Protein AF-A0A3A4V6J6-F1 (afdb_monomer_lite)

Foldseek 3Di:
DDDPPVVVVVVVVVVVVVVVVVVVVVVVVVVVVVVVVVVVVVVPVVPPVVVPVPPVVVVVPVVPPVVPVVPPPVVPPPPPDPDDDDDDDDDYDYDYDYDYDDYDYDYYDDDDDDDDDDDDDDDPVVVVVVVVVVVVVVVVVVVVVVVVVVVVVVVVVVVVVVVVVVVVVVVVVVVVVVVVVVVVVVVVVVVVVVVVVVVVVVVVVVVVVVVVVVVVVVVVVVVVVVVVVVVVVVVVVVVVVVVVVVVVVVVVVVVVVVVVVVVVVVVVVVVVVVVVVVVVVVVVVVVVVVVVVVVVVVVVVVD

pLDDT: mean 76.25, std 21.99, range [8.71, 98.38]

Secondary structure (DSSP, 8-state):
----SHHHHHHHHHHHHHHHHHHHHHHHHHHHHHHHHHHHHHHHHTTTHHHHHHHHHHHHHHHHHHHHHTTTTGGGGGGS-S-S--------------------------------------TTHHHHHHHHHHHHHHHHHHHHHHHHHHHHHHHHHHHHHHHHHHHHHHHHHHHHHHHHHHHHHHHHHHHHHHHHHHHHHHHHHHHHHHHHHHHHHHHHHHHHHHHHHHHHHHHHHHHHHHHHHHHHHHHHHHHHHHHHHHHHHHHHHHHHHHHHHHHHHHHHHHHHHHHHHHHHHHHHHH-

Radius of gyration: 85.51 Å; chains: 1; bounding box: 154×45×264 Å

Structure (mmCIF, N/CA/C/O backbone):
data_AF-A0A3A4V6J6-F1
#
_entry.id   AF-A0A3A4V6J6-F1
#
loop_
_atom_site.group_PDB
_atom_site.id
_atom_site.type_symbol
_atom_site.label_atom_id
_atom_site.label_alt_id
_atom_site.label_comp_id
_atom_site.label_asym_id
_atom_site.label_entity_id
_atom_site.label_seq_id
_atom_site.pdbx_PDB_ins_code
_atom_site.Cartn_x
_atom_site.Cartn_y
_atom_site.Cartn_z
_atom_site.occupancy
_atom_site.B_iso_or_equiv
_atom_site.auth_seq_id
_atom_site.auth_comp_id
_atom_site.auth_asym_id
_atom_site.auth_atom_id
_atom_site.pdbx_PDB_model_num
ATOM 1 N N . MET A 1 1 ? 72.845 21.586 -150.535 1.00 41.34 1 MET A N 1
ATOM 2 C CA . MET A 1 1 ? 72.131 22.461 -149.573 1.00 41.34 1 MET A CA 1
ATOM 3 C C . MET A 1 1 ? 72.281 21.830 -148.194 1.00 41.34 1 MET A C 1
ATOM 5 O O . MET A 1 1 ? 72.225 20.608 -148.132 1.00 41.34 1 MET A O 1
ATOM 9 N N . LEU A 1 2 ? 72.571 22.590 -147.130 1.00 38.56 2 LEU A N 1
ATOM 10 C CA . LEU A 1 2 ? 72.993 22.000 -145.849 1.00 38.56 2 LEU A CA 1
ATOM 11 C C . LEU A 1 2 ? 71.845 21.743 -144.855 1.00 38.56 2 LEU A C 1
ATOM 13 O O . LEU A 1 2 ? 71.160 22.664 -144.432 1.00 38.56 2 LEU A O 1
ATOM 17 N N . ASN A 1 3 ? 71.770 20.488 -144.406 1.00 49.31 3 ASN A N 1
ATOM 18 C CA . ASN A 1 3 ? 71.731 20.098 -142.990 1.00 49.31 3 ASN A CA 1
ATOM 19 C C . ASN A 1 3 ? 70.694 20.775 -142.060 1.00 49.31 3 ASN A C 1
ATOM 21 O O . ASN A 1 3 ? 71.047 21.299 -141.005 1.00 49.31 3 ASN A O 1
ATOM 25 N N . THR A 1 4 ? 69.407 20.717 -142.410 1.00 47.06 4 THR A N 1
ATOM 26 C CA . THR A 1 4 ? 68.296 21.158 -141.538 1.00 47.06 4 THR A CA 1
ATOM 27 C C . THR A 1 4 ? 67.639 20.035 -140.726 1.00 47.06 4 THR A C 1
ATOM 29 O O . THR A 1 4 ? 66.986 20.323 -139.726 1.00 47.06 4 THR A O 1
ATOM 32 N N . GLN A 1 5 ? 67.808 18.766 -141.117 1.00 48.81 5 GLN A N 1
ATOM 33 C CA . GLN A 1 5 ? 67.095 17.637 -140.499 1.00 48.81 5 GLN A CA 1
ATOM 34 C C . GLN A 1 5 ? 67.647 17.263 -139.113 1.00 48.81 5 GLN A C 1
ATOM 36 O O . GLN A 1 5 ? 66.884 17.110 -138.166 1.00 48.81 5 GLN A O 1
ATOM 41 N N . ASN A 1 6 ? 68.977 17.214 -138.967 1.00 48.97 6 ASN A N 1
ATOM 42 C CA . ASN A 1 6 ? 69.656 16.740 -137.751 1.00 48.97 6 ASN A CA 1
ATOM 43 C C . ASN A 1 6 ? 69.377 17.623 -136.508 1.00 48.97 6 ASN A C 1
ATOM 45 O O . ASN A 1 6 ? 69.538 17.190 -135.373 1.00 48.97 6 ASN A O 1
ATOM 49 N N . TYR A 1 7 ? 68.910 18.862 -136.712 1.00 49.41 7 TYR A N 1
ATOM 50 C CA . TYR A 1 7 ? 68.470 19.768 -135.643 1.00 49.41 7 TYR A CA 1
ATOM 51 C C . TYR A 1 7 ? 67.031 19.527 -135.155 1.00 49.41 7 TYR A C 1
ATOM 53 O O . TYR A 1 7 ? 66.647 20.112 -134.141 1.00 49.41 7 TYR A O 1
ATOM 61 N N . LYS A 1 8 ? 66.228 18.707 -135.850 1.00 51.47 8 LYS A N 1
ATOM 62 C CA . LYS A 1 8 ? 64.902 18.282 -135.376 1.00 51.47 8 LYS A CA 1
ATOM 63 C C . LYS A 1 8 ? 64.996 17.048 -134.501 1.00 51.47 8 LYS A C 1
ATOM 65 O O . LYS A 1 8 ? 64.592 17.126 -133.353 1.00 51.47 8 LYS A O 1
ATOM 70 N N . ASP A 1 9 ? 65.598 15.968 -134.991 1.00 54.44 9 ASP A N 1
ATOM 71 C CA . ASP A 1 9 ? 65.602 14.695 -134.260 1.00 54.44 9 ASP A CA 1
ATOM 72 C C . ASP A 1 9 ? 66.314 14.820 -132.899 1.00 54.44 9 ASP A C 1
ATOM 74 O O . ASP A 1 9 ? 65.826 14.299 -131.899 1.00 54.44 9 ASP A O 1
ATOM 78 N N . ILE A 1 10 ? 67.398 15.609 -132.820 1.00 56.59 10 ILE A N 1
ATOM 79 C CA . ILE A 1 10 ? 68.063 15.949 -131.548 1.00 56.59 10 ILE A CA 1
ATOM 80 C C . ILE A 1 10 ? 67.144 16.782 -130.637 1.00 56.59 10 ILE A C 1
ATOM 82 O O . ILE A 1 10 ? 67.062 16.498 -129.445 1.00 56.59 10 ILE A O 1
ATOM 86 N N . ARG A 1 11 ? 66.408 17.768 -131.176 1.00 55.56 11 ARG A N 1
ATOM 87 C CA . ARG A 1 11 ? 65.435 18.554 -130.395 1.00 55.56 11 ARG A CA 1
ATOM 88 C C . ARG A 1 11 ? 64.283 17.705 -129.884 1.00 55.56 11 ARG A C 1
ATOM 90 O O . ARG A 1 11 ? 63.914 17.865 -128.731 1.00 55.56 11 ARG A O 1
ATOM 97 N N . ASP A 1 12 ? 63.723 16.828 -130.706 1.00 58.94 12 ASP A N 1
ATOM 98 C CA . ASP A 1 12 ? 62.579 16.003 -130.326 1.00 58.94 12 ASP A CA 1
ATOM 99 C C . ASP A 1 12 ? 62.997 14.945 -129.286 1.00 58.94 12 ASP A C 1
ATOM 101 O O . ASP A 1 12 ? 62.233 14.661 -128.360 1.00 58.94 12 ASP A O 1
ATOM 105 N N . PHE A 1 13 ? 64.236 14.436 -129.347 1.00 60.31 13 PHE A N 1
ATOM 106 C CA . PHE A 1 13 ? 64.802 13.591 -128.289 1.00 60.31 13 PHE A CA 1
ATOM 107 C C . PHE A 1 13 ? 65.072 14.374 -126.994 1.00 60.31 13 PHE A C 1
ATOM 109 O O . PHE A 1 13 ? 64.646 13.929 -125.926 1.00 60.31 13 PHE A O 1
ATOM 116 N N . ASP A 1 14 ? 65.707 15.550 -127.074 1.00 60.59 14 ASP A N 1
ATOM 117 C CA . ASP A 1 14 ? 65.936 16.438 -125.923 1.00 60.59 14 ASP A CA 1
ATOM 118 C C . ASP A 1 14 ? 64.614 16.883 -125.281 1.00 60.59 14 ASP A C 1
ATOM 120 O O . ASP A 1 14 ? 64.493 16.915 -124.057 1.00 60.59 14 ASP A O 1
ATOM 124 N N . GLU A 1 15 ? 63.599 17.216 -126.080 1.00 60.88 15 GLU A N 1
ATOM 125 C CA . GLU A 1 15 ? 62.309 17.706 -125.601 1.00 60.88 15 GLU A CA 1
ATOM 126 C C . GLU A 1 15 ? 61.449 16.574 -125.026 1.00 60.88 15 GLU A C 1
ATOM 128 O O . GLU A 1 15 ? 60.796 16.771 -124.000 1.00 60.88 15 GLU A O 1
ATOM 133 N N . ASN A 1 16 ? 61.500 15.364 -125.589 1.00 63.84 16 ASN A N 1
ATOM 134 C CA . ASN A 1 16 ? 60.852 14.197 -124.989 1.00 63.84 16 ASN A CA 1
ATOM 135 C C . ASN A 1 16 ? 61.555 13.773 -123.683 1.00 63.84 16 ASN A C 1
ATOM 137 O O . ASN A 1 16 ? 60.893 13.548 -122.669 1.00 63.84 16 ASN A O 1
ATOM 141 N N . ALA A 1 17 ? 62.893 13.776 -123.649 1.00 63.16 17 ALA A N 1
ATOM 142 C CA . ALA A 1 17 ? 63.664 13.566 -122.421 1.00 63.16 17 ALA A CA 1
ATOM 143 C C . ALA A 1 17 ? 63.353 14.638 -121.358 1.00 63.16 17 ALA A C 1
ATOM 145 O O . ALA A 1 17 ? 63.204 14.322 -120.175 1.00 63.16 17 ALA A O 1
ATOM 146 N N . ARG A 1 18 ? 63.179 15.900 -121.770 1.00 66.19 18 ARG A N 1
ATOM 147 C CA . ARG A 1 18 ? 62.775 17.019 -120.905 1.00 66.19 18 ARG A CA 1
ATOM 148 C C . ARG A 1 18 ? 61.352 16.855 -120.370 1.00 66.19 18 ARG A C 1
ATOM 150 O O . ARG A 1 18 ? 61.149 17.048 -119.175 1.00 66.19 18 ARG A O 1
ATOM 157 N N . ARG A 1 19 ? 60.392 16.428 -121.199 1.00 65.31 19 ARG A N 1
ATOM 158 C CA . ARG A 1 19 ? 59.009 16.131 -120.776 1.00 65.31 19 ARG A CA 1
ATOM 159 C C . ARG A 1 19 ? 58.954 14.972 -119.782 1.00 65.31 19 ARG A C 1
ATOM 161 O O . ARG A 1 19 ? 58.326 15.117 -118.738 1.00 65.31 19 ARG A O 1
ATOM 168 N N . LEU A 1 20 ? 59.662 13.870 -120.041 1.00 68.06 20 LEU A N 1
ATOM 169 C CA . LEU A 1 20 ? 59.772 12.744 -119.102 1.00 68.06 20 LEU A CA 1
ATOM 170 C C . LEU A 1 20 ? 60.395 13.178 -117.762 1.00 68.06 20 LEU A C 1
ATOM 172 O O . LEU A 1 20 ? 59.917 12.786 -116.697 1.00 68.06 20 LEU A O 1
ATOM 176 N N . LYS A 1 21 ? 61.413 14.048 -117.804 1.00 66.44 21 LYS A N 1
ATOM 177 C CA . LYS A 1 21 ? 62.054 14.626 -116.614 1.00 66.44 21 LYS A CA 1
ATOM 178 C C . LYS A 1 21 ? 61.130 15.569 -115.830 1.00 66.44 21 LYS A C 1
ATOM 180 O O . LYS A 1 21 ? 61.158 15.556 -114.603 1.00 66.44 21 LYS A O 1
ATOM 185 N N . GLU A 1 22 ? 60.293 16.355 -116.508 1.00 65.75 22 GLU A N 1
ATOM 186 C CA . GLU A 1 22 ? 59.279 17.203 -115.864 1.00 65.75 22 GLU A CA 1
ATOM 187 C C . GLU A 1 22 ? 58.091 16.416 -115.298 1.00 65.75 22 GLU A C 1
ATOM 189 O O . GLU A 1 22 ? 57.556 16.806 -114.261 1.00 65.75 22 GLU A O 1
ATOM 194 N N . GLN A 1 23 ? 57.678 15.322 -115.944 1.00 63.59 23 GLN A N 1
ATOM 195 C CA . GLN A 1 23 ? 56.605 14.447 -115.461 1.00 63.59 23 GLN A CA 1
ATOM 196 C C . GLN A 1 23 ? 56.974 13.871 -114.083 1.00 63.59 23 GLN A C 1
ATOM 198 O O . GLN A 1 23 ? 56.242 14.059 -113.112 1.00 63.59 23 GLN A O 1
ATOM 203 N N . ALA A 1 24 ? 58.167 13.273 -113.979 1.00 66.50 24 ALA A N 1
ATOM 204 C CA . ALA A 1 24 ? 58.670 12.647 -112.754 1.00 66.50 24 ALA A CA 1
ATOM 205 C C . ALA A 1 24 ? 58.792 13.617 -111.559 1.00 66.50 24 ALA A C 1
ATOM 207 O O . ALA A 1 24 ? 58.628 13.206 -110.410 1.00 66.50 24 ALA A O 1
ATOM 208 N N . LEU A 1 25 ? 59.045 14.908 -111.812 1.00 65.38 25 LEU A N 1
ATOM 209 C CA . LEU A 1 25 ? 59.097 15.939 -110.767 1.00 65.38 25 LEU A CA 1
ATOM 210 C C . LEU A 1 25 ? 57.717 16.233 -110.154 1.00 65.38 25 LEU A C 1
ATOM 212 O O . LEU A 1 25 ? 57.609 16.421 -108.942 1.00 65.38 25 LEU A O 1
ATOM 216 N N . ARG A 1 26 ? 56.653 16.251 -110.966 1.00 65.25 26 ARG A N 1
ATOM 217 C CA . ARG A 1 26 ? 55.297 16.623 -110.516 1.00 65.25 26 ARG A CA 1
ATOM 218 C C . ARG A 1 26 ? 54.672 15.544 -109.630 1.00 65.25 26 ARG A C 1
ATOM 220 O O . ARG A 1 26 ? 54.060 15.867 -108.611 1.00 65.25 26 ARG A O 1
ATOM 227 N N . ASP A 1 27 ? 54.878 14.276 -109.978 1.00 69.25 27 ASP A N 1
ATOM 228 C CA . ASP A 1 27 ? 54.352 13.140 -109.210 1.00 69.25 27 ASP A CA 1
ATOM 229 C C . ASP A 1 27 ? 55.001 13.046 -107.812 1.00 69.25 27 ASP A C 1
ATOM 231 O O . ASP A 1 27 ? 54.320 12.759 -106.822 1.00 69.25 27 ASP A O 1
ATOM 235 N N . ALA A 1 28 ? 56.291 13.391 -107.700 1.00 62.50 28 ALA A N 1
ATOM 236 C CA . ALA A 1 28 ? 57.006 13.464 -106.424 1.00 62.50 28 ALA A CA 1
ATOM 237 C C . ALA A 1 28 ? 56.450 14.559 -105.488 1.00 62.50 28 ALA A C 1
ATOM 239 O O . ALA A 1 28 ? 56.232 14.311 -104.297 1.00 62.50 28 ALA A O 1
ATOM 240 N N . GLU A 1 29 ? 56.157 15.759 -106.006 1.00 65.88 29 GLU A N 1
ATOM 241 C CA . GLU A 1 29 ? 55.547 16.832 -105.204 1.00 65.88 29 GLU A CA 1
ATOM 242 C C . GLU A 1 29 ? 54.116 16.506 -104.749 1.00 65.88 29 GLU A C 1
ATOM 244 O O . GLU A 1 29 ? 53.723 16.848 -103.626 1.00 65.88 29 GLU A O 1
ATOM 249 N N . GLY A 1 30 ? 53.332 15.846 -105.609 1.00 63.81 30 GLY A N 1
ATOM 250 C CA . GLY A 1 30 ? 51.952 15.454 -105.311 1.00 63.81 30 GLY A CA 1
ATOM 251 C C . GLY A 1 30 ? 51.848 14.512 -104.108 1.00 63.81 30 GLY A C 1
ATOM 252 O O . GLY A 1 30 ? 50.937 14.649 -103.286 1.00 63.81 30 GLY A O 1
ATOM 253 N N . ALA A 1 31 ? 52.816 13.603 -103.953 1.00 66.88 31 ALA A N 1
ATOM 254 C CA . ALA A 1 31 ? 52.885 12.694 -102.812 1.00 66.88 31 ALA A CA 1
ATOM 255 C C . ALA A 1 31 ? 53.130 13.430 -101.477 1.00 66.88 31 ALA A C 1
ATOM 257 O O . ALA A 1 31 ? 52.435 13.154 -100.495 1.00 66.88 31 ALA A O 1
ATOM 258 N N . LYS A 1 32 ? 54.063 14.399 -101.440 1.00 64.62 32 LYS A N 1
ATOM 259 C CA . LYS A 1 32 ? 54.474 15.102 -100.204 1.00 64.62 32 LYS A CA 1
ATOM 260 C C . LYS A 1 32 ? 53.306 15.863 -99.554 1.00 64.62 32 LYS A C 1
ATOM 262 O O . LYS A 1 32 ? 53.047 15.692 -98.364 1.00 64.62 32 LYS A O 1
ATOM 267 N N . LYS A 1 33 ? 52.527 16.614 -100.345 1.00 64.94 33 LYS A N 1
ATOM 268 C CA . LYS A 1 33 ? 51.388 17.433 -99.862 1.00 64.94 33 LYS A CA 1
ATOM 269 C C . LYS A 1 33 ? 50.221 16.609 -99.289 1.00 64.94 33 LYS A C 1
ATOM 271 O O . LYS A 1 33 ? 49.477 17.097 -98.440 1.00 64.94 33 LYS A O 1
ATOM 276 N N . LYS A 1 34 ? 50.041 15.355 -99.728 1.00 67.44 34 LYS A N 1
ATOM 277 C CA . LYS A 1 34 ? 48.932 14.489 -99.279 1.00 67.44 34 LYS A CA 1
ATOM 278 C C . LYS A 1 34 ? 49.100 14.005 -97.831 1.00 67.44 34 LYS A C 1
ATOM 280 O O . LYS A 1 34 ? 48.102 13.841 -97.132 1.00 67.44 34 LYS A O 1
ATOM 285 N N . LEU A 1 35 ? 50.343 13.794 -97.393 1.00 67.94 35 LEU A N 1
ATOM 286 C CA . LEU A 1 35 ? 50.689 13.348 -96.036 1.00 67.94 35 LEU A CA 1
ATOM 287 C C . LEU A 1 35 ? 50.415 14.437 -94.987 1.00 67.94 35 LEU A C 1
ATOM 289 O O . LEU A 1 35 ? 49.729 14.196 -93.995 1.00 67.94 35 LEU A O 1
ATOM 293 N N . GLU A 1 36 ? 50.892 15.651 -95.251 1.00 66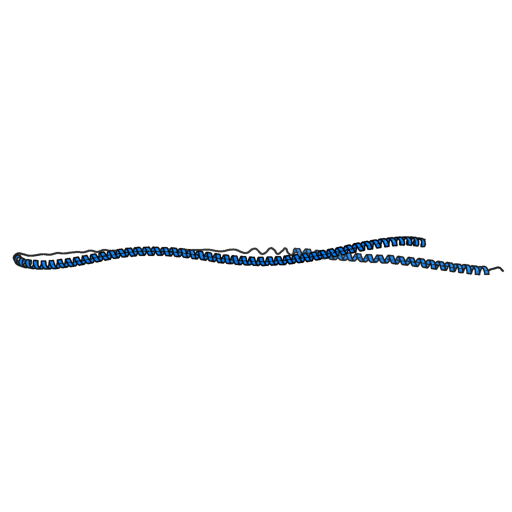.19 36 GLU A N 1
ATOM 294 C CA . GLU A 1 36 ? 50.823 16.808 -94.348 1.00 66.19 36 GLU A CA 1
ATOM 295 C C . GLU A 1 36 ? 49.377 17.185 -93.959 1.00 66.19 36 GLU A C 1
ATOM 297 O O . GLU A 1 36 ? 49.064 17.461 -92.796 1.00 66.19 36 GLU A O 1
ATOM 302 N N . LEU A 1 37 ? 48.449 17.101 -94.919 1.00 69.06 37 LEU A N 1
ATOM 303 C CA . LEU A 1 37 ? 47.034 17.447 -94.731 1.00 69.06 37 LEU A CA 1
ATOM 304 C C . LEU A 1 37 ? 46.278 16.442 -93.833 1.00 69.06 37 LEU A C 1
ATOM 306 O O . LEU A 1 37 ? 45.274 16.792 -93.204 1.00 69.06 37 LEU A O 1
ATOM 310 N N . GLN A 1 38 ? 46.763 15.199 -93.718 1.00 69.50 38 GLN A N 1
ATOM 311 C CA . GLN A 1 38 ? 46.154 14.172 -92.867 1.00 69.50 38 GLN A CA 1
ATOM 312 C C . GLN A 1 38 ? 46.402 14.425 -91.368 1.00 69.50 38 GLN A C 1
ATOM 314 O O . GLN A 1 38 ? 45.561 14.069 -90.536 1.00 69.50 38 GLN A O 1
ATOM 319 N N . GLU A 1 39 ? 47.519 15.061 -91.006 1.00 66.38 39 GLU A N 1
ATOM 320 C CA . GLU A 1 39 ? 47.907 15.250 -89.605 1.00 66.38 39 GLU A CA 1
ATOM 321 C C . GLU A 1 39 ? 47.089 16.347 -88.904 1.00 66.38 39 GLU A C 1
ATOM 323 O O . GLU A 1 39 ? 46.641 16.167 -87.767 1.00 66.38 39 GLU A O 1
ATOM 328 N N . GLN A 1 40 ? 46.822 17.464 -89.593 1.00 68.38 40 GLN A N 1
ATOM 329 C CA . GLN A 1 40 ? 46.096 18.609 -89.023 1.00 68.38 40 GLN A CA 1
ATOM 330 C C . GLN A 1 40 ? 44.705 18.214 -88.496 1.00 68.38 40 GLN A C 1
ATOM 332 O O . GLN A 1 40 ? 44.326 18.589 -87.383 1.00 68.38 40 GLN A O 1
ATOM 337 N N . ARG A 1 41 ? 43.972 17.372 -89.241 1.00 71.69 41 ARG A N 1
ATOM 338 C CA . ARG A 1 41 ? 42.614 16.921 -88.879 1.00 71.69 41 ARG A CA 1
ATOM 339 C C . ARG A 1 41 ? 42.557 16.179 -87.537 1.00 71.69 41 ARG A C 1
ATOM 341 O O . ARG A 1 41 ? 41.567 16.301 -86.820 1.00 71.69 41 ARG A O 1
ATOM 348 N N . ARG A 1 42 ? 43.618 15.456 -87.150 1.00 65.50 42 ARG A N 1
ATOM 349 C CA . ARG A 1 42 ? 43.687 14.745 -85.855 1.00 65.50 42 ARG A CA 1
ATOM 350 C C . ARG A 1 42 ? 43.795 15.681 -84.649 1.00 65.50 42 ARG A C 1
ATOM 352 O O . ARG A 1 42 ? 43.392 15.291 -83.554 1.00 65.50 42 ARG A O 1
ATOM 359 N N . LYS A 1 43 ? 44.327 16.896 -84.822 1.00 67.56 43 LYS A N 1
ATOM 360 C CA . LYS A 1 43 ? 44.521 17.863 -83.725 1.00 67.56 43 LYS A CA 1
ATOM 361 C C . LYS A 1 43 ? 43.210 18.555 -83.335 1.00 67.56 43 LYS A C 1
ATOM 363 O O . LYS A 1 43 ? 43.009 18.857 -82.164 1.00 67.56 43 LYS A O 1
ATOM 368 N N . GLN A 1 44 ? 42.299 18.742 -84.291 1.00 66.88 44 GLN A N 1
ATOM 369 C CA . GLN A 1 44 ? 41.075 19.526 -84.104 1.00 66.88 44 GLN A CA 1
ATOM 370 C C . GLN A 1 44 ? 39.962 18.786 -83.338 1.00 66.88 44 GLN A C 1
ATOM 372 O O . GLN A 1 44 ? 39.188 19.427 -82.632 1.00 66.88 44 GLN A O 1
ATOM 377 N N . LEU A 1 45 ? 39.906 17.448 -83.416 1.00 70.25 45 LEU A N 1
ATOM 378 C CA . LEU A 1 45 ? 38.863 16.644 -82.759 1.00 70.25 45 LEU A CA 1
ATOM 379 C C . LEU A 1 45 ? 38.893 16.789 -81.223 1.00 70.25 45 LEU A C 1
ATOM 381 O O . LEU A 1 45 ? 37.874 17.083 -80.607 1.00 70.25 45 LEU A O 1
ATOM 385 N N . LYS A 1 46 ? 40.093 16.688 -80.627 1.00 69.25 46 LYS A N 1
ATOM 386 C CA . LYS A 1 46 ? 40.336 16.676 -79.168 1.00 69.25 46 LYS A CA 1
ATOM 387 C C . LYS A 1 46 ? 39.946 17.965 -78.424 1.00 69.25 46 LYS A C 1
ATOM 389 O O . LYS A 1 46 ? 40.034 18.011 -77.199 1.00 69.25 46 LYS A O 1
ATOM 394 N N . LEU A 1 47 ? 39.606 19.037 -79.142 1.00 66.38 47 LEU A N 1
ATOM 395 C CA . LEU A 1 47 ? 39.301 20.344 -78.553 1.00 66.38 47 LEU A CA 1
ATOM 396 C C . LEU A 1 47 ? 37.822 20.489 -78.161 1.00 66.38 47 LEU A C 1
ATOM 398 O O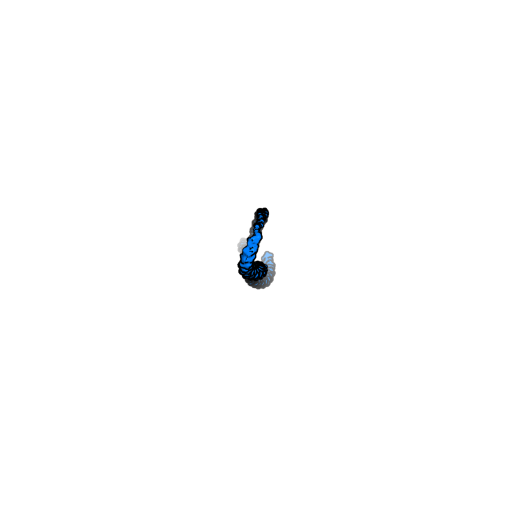 . LEU A 1 47 ? 37.505 21.291 -77.282 1.00 66.38 47 LEU A O 1
ATOM 402 N N . ASN A 1 48 ? 36.923 19.723 -78.785 1.00 70.00 48 ASN A N 1
ATOM 403 C CA . ASN A 1 48 ? 35.484 19.845 -78.546 1.00 70.00 48 ASN A CA 1
ATOM 404 C C . ASN A 1 48 ? 35.040 19.145 -77.256 1.00 70.00 48 ASN A C 1
ATOM 406 O O . ASN A 1 48 ? 34.287 19.739 -76.487 1.00 70.00 48 ASN A O 1
ATOM 410 N N . ASP A 1 49 ? 35.553 17.941 -76.988 1.00 67.38 49 ASP A N 1
ATOM 411 C CA . ASP A 1 49 ? 35.132 17.082 -75.867 1.00 67.38 49 ASP A CA 1
ATOM 412 C C . ASP A 1 49 ? 35.169 17.818 -74.513 1.00 67.38 49 ASP A C 1
ATOM 414 O O . ASP A 1 49 ? 34.225 17.760 -73.725 1.00 67.38 49 ASP A O 1
ATOM 418 N N . ARG A 1 50 ? 36.222 18.618 -74.289 1.00 64.31 50 ARG A N 1
ATOM 419 C CA . ARG A 1 50 ? 36.454 19.389 -73.053 1.00 64.31 50 ARG A CA 1
ATOM 420 C C . ARG A 1 50 ? 35.486 20.551 -72.802 1.00 64.31 50 ARG A C 1
ATOM 422 O O . ARG A 1 50 ? 35.561 21.163 -71.739 1.00 64.31 50 ARG A O 1
ATOM 429 N N . LYS A 1 51 ? 34.607 20.907 -73.744 1.00 67.62 51 LYS A N 1
ATOM 430 C CA . LYS A 1 51 ? 33.611 21.976 -73.526 1.00 67.62 51 LYS A CA 1
ATOM 431 C C . LYS A 1 5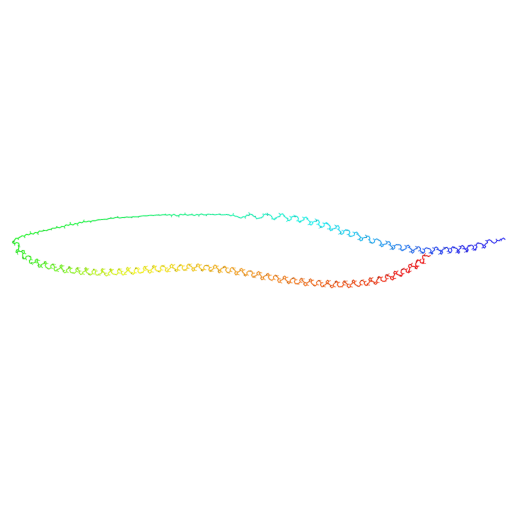1 ? 32.346 21.476 -72.828 1.00 67.62 51 LYS A C 1
ATOM 433 O O . LYS A 1 51 ? 31.704 22.255 -72.131 1.00 67.62 51 LYS A O 1
ATOM 438 N N . THR A 1 52 ? 31.999 20.201 -72.996 1.00 67.00 52 THR A N 1
ATOM 439 C CA . THR A 1 52 ? 30.718 19.639 -72.536 1.00 67.00 52 THR A CA 1
ATOM 440 C C . THR A 1 52 ? 30.648 19.508 -71.011 1.00 67.00 52 THR A C 1
ATOM 442 O O . THR A 1 52 ? 29.622 19.814 -70.408 1.00 67.00 52 THR A O 1
ATOM 445 N N . GLU A 1 53 ? 31.757 19.124 -70.372 1.00 62.53 53 GLU A N 1
ATOM 446 C CA . GLU A 1 53 ? 31.844 18.853 -68.925 1.00 62.53 53 GLU A CA 1
ATOM 447 C C . GLU A 1 53 ? 31.549 20.087 -68.041 1.00 62.53 53 GLU A C 1
ATOM 449 O O . GLU A 1 53 ? 31.139 19.951 -66.887 1.00 62.53 53 GLU A O 1
ATOM 454 N N . LEU A 1 54 ? 31.736 21.303 -68.573 1.00 61.34 54 LEU A N 1
ATOM 455 C CA . LEU A 1 54 ? 31.660 22.556 -67.813 1.00 61.34 54 LEU A CA 1
ATOM 456 C C . LEU A 1 54 ? 30.226 22.934 -67.387 1.00 61.34 54 LEU A C 1
ATOM 458 O O . LEU A 1 54 ? 30.014 23.447 -66.285 1.00 61.34 54 LEU A O 1
ATOM 462 N N . GLU A 1 55 ? 29.234 22.713 -68.253 1.00 68.88 55 GLU A N 1
ATOM 463 C CA . GLU A 1 55 ? 27.865 23.222 -68.043 1.00 68.88 55 GLU A CA 1
ATOM 464 C C . GLU A 1 55 ? 27.036 22.353 -67.083 1.00 68.88 55 GLU A C 1
ATOM 466 O O . GLU A 1 55 ? 26.157 22.853 -66.370 1.00 68.88 55 GLU A O 1
ATOM 471 N N . GLU A 1 56 ? 27.366 21.064 -66.971 1.00 67.88 56 GLU A N 1
ATOM 472 C CA . GLU A 1 56 ? 26.744 20.153 -66.005 1.00 67.88 56 GLU A CA 1
ATOM 473 C C . GLU A 1 56 ? 26.916 20.601 -64.547 1.00 67.88 56 GLU A C 1
ATOM 475 O O . GLU A 1 56 ? 26.054 20.341 -63.701 1.00 67.88 56 GLU A O 1
ATOM 480 N N . ILE A 1 57 ? 28.045 21.239 -64.231 1.00 62.66 57 ILE A N 1
ATOM 481 C CA . ILE A 1 57 ? 28.403 21.618 -62.861 1.00 62.66 57 ILE A CA 1
ATOM 482 C C . ILE A 1 57 ? 27.540 22.796 -62.391 1.00 62.66 57 ILE A C 1
ATOM 484 O O . ILE A 1 57 ? 27.010 22.765 -61.278 1.00 62.66 57 ILE A O 1
ATOM 488 N N . LYS A 1 58 ? 27.325 23.802 -63.251 1.00 62.66 58 LYS A N 1
ATOM 489 C CA . LYS A 1 58 ? 26.540 25.009 -62.924 1.00 62.66 58 LYS A CA 1
ATOM 490 C C . LYS A 1 58 ? 25.100 24.664 -62.533 1.00 62.66 58 LYS A C 1
ATOM 492 O O . LYS A 1 58 ? 24.593 25.147 -61.519 1.00 62.66 58 LYS A O 1
ATOM 497 N N . SER A 1 59 ? 24.474 23.763 -63.291 1.00 61.91 59 SER A N 1
ATOM 498 C CA . SER A 1 59 ? 23.084 23.330 -63.087 1.00 61.91 59 SER A CA 1
ATOM 499 C C . SER A 1 59 ? 22.834 22.701 -61.707 1.00 61.91 59 SER A C 1
ATOM 501 O O . SER A 1 59 ? 21.744 22.829 -61.150 1.00 61.91 59 SER A O 1
ATOM 503 N N . LYS A 1 60 ? 23.852 22.063 -61.111 1.00 64.56 60 LYS A N 1
ATOM 504 C CA . LYS A 1 60 ? 23.753 21.364 -59.815 1.00 64.56 60 LYS A CA 1
ATOM 505 C C . LYS A 1 60 ? 23.779 22.324 -58.608 1.00 64.56 60 LYS A C 1
ATOM 507 O O . LYS A 1 60 ? 23.372 21.929 -57.516 1.00 64.56 60 LYS A O 1
ATOM 512 N N . ILE A 1 61 ? 24.210 23.579 -58.787 1.00 65.00 61 ILE A N 1
ATOM 513 C CA . ILE A 1 61 ? 24.315 24.583 -57.709 1.00 65.00 61 ILE A CA 1
ATOM 514 C C . ILE A 1 61 ? 22.967 25.276 -57.458 1.00 65.00 61 ILE A C 1
ATOM 516 O O . ILE A 1 61 ? 22.499 25.314 -56.317 1.00 65.00 61 ILE A O 1
ATOM 520 N N . ALA A 1 62 ? 22.304 25.752 -58.518 1.00 62.94 62 ALA A N 1
ATOM 521 C CA . ALA A 1 62 ? 21.048 26.509 -58.428 1.00 62.94 62 ALA A CA 1
ATOM 522 C C . ALA A 1 62 ? 19.906 25.739 -57.729 1.00 62.94 62 ALA A C 1
ATOM 524 O O . ALA A 1 62 ? 19.021 26.342 -57.119 1.00 62.94 62 ALA A O 1
ATOM 525 N N . LEU A 1 63 ? 19.939 24.402 -57.773 1.00 64.56 63 LEU A N 1
ATOM 526 C CA . LEU A 1 63 ? 18.939 23.545 -57.134 1.00 64.56 63 LEU A CA 1
ATOM 527 C C . LEU A 1 63 ? 18.983 23.605 -55.594 1.00 64.56 63 LEU A C 1
ATOM 529 O O . LEU A 1 63 ? 17.955 23.422 -54.947 1.00 64.56 63 LEU A O 1
ATOM 533 N N . LYS A 1 64 ? 20.154 23.857 -54.986 1.00 59.44 64 LYS A N 1
ATOM 534 C CA . LYS A 1 64 ? 20.312 23.802 -53.520 1.00 59.44 64 LYS A CA 1
ATOM 535 C C . LYS A 1 64 ? 19.795 25.042 -52.793 1.00 59.44 64 LYS A C 1
ATOM 537 O O . LYS A 1 64 ? 19.325 24.914 -51.667 1.00 59.44 64 LYS A O 1
ATOM 542 N N . GLN A 1 65 ? 19.858 26.220 -53.415 1.00 58.34 65 GLN A N 1
ATOM 543 C CA . GLN A 1 65 ? 19.513 27.483 -52.748 1.00 58.34 65 GLN A CA 1
ATOM 544 C C . GLN A 1 65 ? 18.010 27.599 -52.440 1.00 58.34 65 GLN A C 1
ATOM 546 O O . GLN A 1 65 ? 17.646 28.069 -51.367 1.00 58.34 65 GLN A O 1
ATOM 551 N N . ARG A 1 66 ? 17.134 27.084 -53.317 1.00 57.34 66 ARG A N 1
ATOM 552 C CA . ARG A 1 66 ? 15.667 27.129 -53.127 1.00 57.34 66 ARG A CA 1
ATOM 553 C C . ARG A 1 66 ? 15.171 26.339 -51.908 1.00 57.34 66 ARG A C 1
ATOM 555 O O . ARG A 1 66 ? 14.140 26.679 -51.342 1.00 57.34 66 ARG A O 1
ATOM 562 N N . ASN A 1 67 ? 15.903 25.305 -51.492 1.00 57.31 67 ASN A N 1
ATOM 563 C CA . ASN A 1 67 ? 15.465 24.375 -50.444 1.00 57.31 67 ASN A CA 1
ATOM 564 C C . ASN A 1 67 ? 15.795 24.844 -49.013 1.00 57.31 67 ASN A C 1
ATOM 566 O O . ASN A 1 67 ? 15.411 24.171 -48.055 1.00 57.31 67 ASN A O 1
ATOM 570 N N . LEU A 1 68 ? 16.515 25.962 -48.860 1.00 57.69 68 LEU A N 1
ATOM 571 C CA . LEU A 1 68 ? 16.811 26.578 -47.562 1.00 57.69 68 LEU A CA 1
ATOM 572 C C . LEU A 1 68 ? 15.687 27.530 -47.133 1.00 57.69 68 LEU A C 1
ATOM 574 O O . LEU A 1 68 ? 15.107 27.333 -46.070 1.00 57.69 68 LEU A O 1
ATOM 578 N N . THR A 1 69 ? 15.305 28.465 -48.009 1.00 55.88 69 THR A N 1
ATOM 579 C CA . THR A 1 69 ? 14.318 29.534 -47.748 1.00 55.88 69 THR A CA 1
ATOM 580 C C . THR A 1 69 ? 12.938 29.026 -47.310 1.00 55.88 69 THR A C 1
ATOM 582 O O . THR A 1 69 ? 12.198 29.734 -46.636 1.00 55.88 69 THR A O 1
ATOM 585 N N . GLY A 1 70 ? 12.573 27.789 -47.664 1.00 56.53 70 GLY A N 1
ATOM 586 C CA . GLY A 1 70 ? 11.321 27.180 -47.204 1.00 56.53 70 GLY A CA 1
ATOM 587 C C . GLY A 1 70 ? 11.289 26.881 -45.700 1.00 56.53 70 GLY A C 1
ATOM 588 O O . GLY A 1 70 ? 10.225 26.948 -45.100 1.00 56.53 70 GLY A O 1
ATOM 589 N N . LYS A 1 71 ? 12.437 26.582 -45.074 1.00 55.88 71 LYS A N 1
ATOM 590 C CA . LYS A 1 71 ? 12.502 26.057 -43.695 1.00 55.88 71 LYS A CA 1
ATOM 591 C C . LYS A 1 71 ? 12.538 27.123 -42.599 1.00 55.88 71 LYS A C 1
ATOM 593 O O . LYS A 1 71 ? 12.454 26.785 -41.423 1.00 55.88 71 LYS A O 1
ATOM 598 N N . GLU A 1 72 ? 12.688 28.389 -42.970 1.00 55.06 72 GLU A N 1
ATOM 599 C CA . GLU A 1 72 ? 12.817 29.504 -42.022 1.00 55.06 72 GLU A CA 1
ATOM 600 C C . GLU A 1 72 ? 11.448 30.074 -41.602 1.00 55.06 72 GLU A C 1
ATOM 602 O O . GLU A 1 72 ? 11.336 30.708 -40.554 1.00 55.06 72 GLU A O 1
ATOM 607 N N . ASN A 1 73 ? 10.389 29.802 -42.376 1.00 54.34 73 ASN A N 1
ATOM 608 C CA . ASN A 1 73 ? 9.044 30.332 -42.126 1.00 54.34 73 ASN A CA 1
ATOM 609 C C . ASN A 1 73 ? 8.282 29.545 -41.047 1.00 54.34 73 ASN A C 1
ATOM 611 O O . ASN A 1 73 ? 7.707 30.151 -40.140 1.00 54.34 73 ASN A O 1
ATOM 615 N N . ASP A 1 74 ? 8.324 28.210 -41.106 1.00 52.66 74 ASP A N 1
ATOM 616 C CA . ASP A 1 74 ? 7.536 27.313 -40.242 1.00 52.66 74 ASP A CA 1
ATOM 617 C C . ASP A 1 74 ? 7.864 27.472 -38.743 1.00 52.66 74 ASP A C 1
ATOM 619 O O . ASP A 1 74 ? 7.018 27.244 -37.878 1.00 52.66 74 ASP A O 1
ATOM 623 N N . LEU A 1 75 ? 9.083 27.926 -38.423 1.00 52.28 75 LEU A N 1
ATOM 624 C CA . LEU A 1 75 ? 9.566 28.119 -37.051 1.00 52.28 75 LEU A CA 1
ATOM 625 C C . LEU A 1 75 ? 8.809 29.225 -36.283 1.00 52.28 75 LEU A C 1
ATOM 627 O O . LEU A 1 75 ? 8.839 29.253 -35.052 1.00 52.28 75 LEU A O 1
ATOM 631 N N . ASN A 1 76 ? 8.140 30.146 -36.985 1.00 53.75 76 ASN A N 1
ATOM 632 C CA . ASN A 1 76 ? 7.504 31.317 -36.369 1.00 53.75 76 ASN A CA 1
ATOM 633 C C . ASN A 1 76 ? 6.085 31.059 -35.833 1.00 53.75 76 ASN A C 1
ATOM 635 O O . ASN A 1 76 ? 5.615 31.826 -34.994 1.00 53.75 76 ASN A O 1
ATOM 639 N N . LEU A 1 77 ? 5.407 29.993 -36.272 1.00 51.81 77 LEU A N 1
ATOM 640 C CA . LEU A 1 77 ? 4.000 29.729 -35.930 1.00 51.81 77 LEU A CA 1
ATOM 641 C C . LEU A 1 77 ? 3.787 29.186 -34.504 1.00 51.81 77 LEU A C 1
ATOM 643 O O . LEU A 1 77 ? 2.762 29.458 -33.888 1.00 51.81 77 LEU A O 1
ATOM 647 N N . LEU A 1 78 ? 4.753 28.453 -33.945 1.00 51.25 78 LEU A N 1
ATOM 648 C CA . LEU A 1 78 ? 4.559 27.628 -32.738 1.00 51.25 78 LEU A CA 1
ATOM 649 C C . LEU A 1 78 ? 4.776 28.351 -31.388 1.00 51.25 78 LEU A C 1
ATOM 651 O O . LEU A 1 78 ? 4.986 27.701 -30.367 1.00 51.25 78 LEU A O 1
ATOM 655 N N . LYS A 1 79 ? 4.740 29.690 -31.352 1.00 48.84 79 LYS A N 1
ATOM 656 C CA . LYS A 1 79 ? 4.966 30.485 -30.120 1.00 48.84 79 LYS A CA 1
ATOM 657 C C . LYS A 1 79 ? 3.697 31.046 -29.456 1.00 48.84 79 LYS A C 1
ATOM 659 O O . LYS A 1 79 ? 3.813 31.706 -28.428 1.00 48.84 79 LYS A O 1
ATOM 664 N N . GLY A 1 80 ? 2.509 30.826 -30.025 1.00 44.44 80 GLY A N 1
ATOM 665 C CA . GLY A 1 80 ? 1.285 31.525 -29.603 1.00 44.44 80 GLY A CA 1
ATOM 666 C C . GLY A 1 80 ? 0.505 30.924 -28.423 1.00 44.44 80 GLY A C 1
ATOM 667 O O . GLY A 1 80 ? -0.178 31.656 -27.714 1.00 44.44 80 GLY A O 1
ATOM 668 N N . GLU A 1 81 ? 0.570 29.610 -28.199 1.00 44.38 81 GLU A N 1
ATOM 669 C CA . GLU A 1 81 ? -0.547 28.884 -27.556 1.00 44.38 81 GLU A CA 1
ATOM 670 C C . GLU A 1 81 ? -0.378 28.594 -26.045 1.00 44.38 81 GLU A C 1
ATOM 672 O O . GLU A 1 81 ? -1.210 27.930 -25.431 1.00 44.38 81 GLU A O 1
ATOM 677 N N . GLN A 1 82 ? 0.677 29.101 -25.398 1.00 43.44 82 GLN A N 1
ATOM 678 C CA . GLN A 1 82 ? 1.105 28.656 -24.057 1.00 43.44 82 GLN A CA 1
ATOM 679 C C . GLN A 1 82 ? 0.495 29.437 -22.859 1.00 43.44 82 GLN A C 1
ATOM 681 O O . GLN A 1 82 ? 1.110 29.492 -21.796 1.00 43.44 82 GLN A O 1
ATOM 686 N N . LEU A 1 83 ? -0.673 30.086 -23.001 1.00 45.22 83 LEU A N 1
ATOM 687 C CA . LEU A 1 83 ? -1.048 31.223 -22.127 1.00 45.22 83 LEU A CA 1
ATOM 688 C C . LEU A 1 83 ? -2.404 31.185 -21.375 1.00 45.22 83 LEU A C 1
ATOM 690 O O . LEU A 1 83 ? -2.715 32.160 -20.696 1.00 45.22 83 LEU A O 1
ATOM 694 N N . SER A 1 84 ? -3.221 30.121 -21.456 1.00 40.19 84 SER A N 1
ATOM 695 C CA . SER A 1 84 ? -4.689 30.282 -21.275 1.00 40.19 84 SER A CA 1
ATOM 696 C C . SER A 1 84 ? -5.439 29.503 -20.159 1.00 40.19 84 SER A C 1
ATOM 698 O O . SER A 1 84 ? -6.667 29.545 -20.180 1.00 40.19 84 SER A O 1
ATOM 700 N N . VAL A 1 85 ? -4.805 28.778 -19.215 1.00 38.34 85 VAL A N 1
ATOM 701 C CA . VAL A 1 85 ? -5.532 27.706 -18.457 1.00 38.34 85 VAL A CA 1
ATOM 702 C C . VAL A 1 85 ? -5.621 27.825 -16.911 1.00 38.34 85 VAL A C 1
ATOM 704 O O . VAL A 1 85 ? -6.556 27.289 -16.325 1.00 38.34 85 VAL A O 1
ATOM 707 N N . ASN A 1 86 ? -4.733 28.531 -16.199 1.00 35.66 86 ASN A N 1
ATOM 708 C CA . ASN A 1 86 ? -4.697 28.471 -14.717 1.00 35.66 86 ASN A CA 1
ATOM 709 C C . ASN A 1 86 ? -5.517 29.579 -14.005 1.00 35.66 86 ASN A C 1
ATOM 711 O O . ASN A 1 86 ? -4.913 30.610 -13.686 1.00 35.66 86 ASN A O 1
ATOM 715 N N . LYS A 1 87 ? -6.830 29.410 -13.693 1.00 39.25 87 LYS A N 1
ATOM 716 C CA . LYS A 1 87 ? -7.536 30.416 -12.840 1.00 39.25 87 LYS A CA 1
ATOM 717 C C . LYS A 1 87 ? -8.851 30.146 -12.038 1.00 39.25 87 LYS A C 1
ATOM 719 O O . LYS A 1 87 ? -9.400 31.138 -11.568 1.00 39.25 87 LYS A O 1
ATOM 724 N N . GLU A 1 88 ? -9.365 28.931 -11.785 1.00 38.50 88 GLU A N 1
ATOM 725 C CA . GLU A 1 88 ? -10.663 28.770 -11.050 1.00 38.50 88 GLU A CA 1
ATOM 726 C C . GLU A 1 88 ? -10.677 27.693 -9.925 1.00 38.50 88 GLU A C 1
ATOM 728 O O . GLU A 1 88 ? -10.495 26.524 -10.254 1.00 38.50 88 GLU A O 1
ATOM 733 N N . LEU A 1 89 ? -10.899 28.066 -8.629 1.00 35.53 89 LEU A N 1
ATOM 734 C CA . LEU A 1 89 ? -11.214 27.186 -7.444 1.00 35.53 89 LEU A CA 1
ATOM 735 C C . LEU A 1 89 ? -11.329 27.939 -6.046 1.00 35.53 89 LEU A C 1
ATOM 737 O O . LEU A 1 89 ? -10.264 28.293 -5.552 1.00 35.53 89 LEU A O 1
ATOM 741 N N . GLU A 1 90 ? -12.510 28.158 -5.362 1.00 33.53 90 GLU A N 1
ATOM 742 C CA . GLU A 1 90 ? -12.658 28.657 -3.909 1.00 33.53 90 GLU A CA 1
ATOM 743 C C . GLU A 1 90 ? -14.123 28.865 -3.220 1.00 33.53 90 GLU A C 1
ATOM 745 O O . GLU A 1 90 ? -14.934 29.506 -3.883 1.00 33.53 90 GLU A O 1
ATOM 750 N N . LYS A 1 91 ? -14.401 28.494 -1.889 1.00 40.75 91 LYS A N 1
ATOM 751 C CA . LYS A 1 91 ? -15.229 29.131 -0.690 1.00 40.75 91 LYS A CA 1
ATOM 752 C C . LYS A 1 91 ? -16.634 28.632 0.041 1.00 40.75 91 LYS A C 1
ATOM 754 O O . LYS A 1 91 ? -17.488 28.185 -0.717 1.00 40.75 91 LYS A O 1
ATOM 759 N N . LEU A 1 92 ? -16.880 28.728 1.452 1.00 36.69 92 LEU A N 1
ATOM 760 C CA . LEU A 1 92 ? -17.990 28.213 2.507 1.00 36.69 92 LEU A CA 1
ATOM 761 C C . LEU A 1 92 ? -18.144 28.940 4.007 1.00 36.69 92 LEU A C 1
ATOM 763 O O . LEU A 1 92 ? -17.340 29.864 4.108 1.00 36.69 92 LEU A O 1
ATOM 767 N N . GLU A 1 93 ? -18.894 28.777 5.227 1.00 35.97 93 GLU A N 1
ATOM 768 C CA . GLU A 1 93 ? -20.075 28.079 6.060 1.00 35.97 93 GLU A CA 1
ATOM 769 C C . GLU A 1 93 ? -20.447 28.552 7.641 1.00 35.97 93 GLU A C 1
ATOM 771 O O . GLU A 1 93 ? -19.668 29.372 8.120 1.00 35.97 93 GLU A O 1
ATOM 776 N N . GLU A 1 94 ? -21.524 28.124 8.486 1.00 41.50 94 GLU A N 1
ATOM 777 C CA . GLU A 1 94 ? -21.997 28.529 9.980 1.00 41.50 94 GLU A CA 1
ATOM 778 C C . GLU A 1 94 ? -23.047 27.569 10.876 1.00 41.50 94 GLU A C 1
ATOM 780 O O . GLU A 1 94 ? -23.261 26.507 10.300 1.00 41.50 94 GLU A O 1
ATOM 785 N N . THR A 1 95 ? -23.775 27.580 12.122 1.00 45.53 95 THR A N 1
ATOM 786 C CA . THR A 1 95 ? -24.234 28.311 13.481 1.00 45.53 95 THR A CA 1
ATOM 787 C C . THR A 1 95 ? -24.959 27.449 14.732 1.00 45.53 95 THR A C 1
ATOM 789 O O . THR A 1 95 ? -25.056 26.243 14.530 1.00 45.53 95 THR A O 1
ATOM 792 N N . VAL A 1 96 ? -25.471 27.916 15.994 1.00 41.56 96 VAL A N 1
ATOM 793 C CA . VAL A 1 96 ? -26.003 27.101 17.286 1.00 41.56 96 VAL A CA 1
ATOM 794 C C . VAL A 1 96 ? -27.319 27.366 18.336 1.00 41.56 96 VAL A C 1
ATOM 796 O O . VAL A 1 96 ? -28.401 27.267 17.769 1.00 41.56 96 VAL A O 1
ATOM 799 N N . PRO A 1 97 ? -27.425 27.534 19.770 1.00 51.56 97 PRO A N 1
ATOM 800 C CA . PRO A 1 97 ? -28.394 26.872 20.862 1.00 51.56 97 PRO A CA 1
ATOM 801 C C . PRO A 1 97 ? -29.142 27.569 22.199 1.00 51.56 97 PRO A C 1
ATOM 803 O O . PRO A 1 97 ? -29.008 28.779 22.347 1.00 51.56 97 PRO A O 1
ATOM 806 N N . SER A 1 98 ? -29.903 26.894 23.204 1.00 48.06 98 SER A N 1
ATOM 807 C CA . SER A 1 98 ? -30.619 27.350 24.575 1.00 48.06 98 SER A CA 1
ATOM 808 C C . SER A 1 98 ? -31.204 26.227 25.651 1.00 48.06 98 SER A C 1
ATOM 810 O O . SER A 1 98 ? -30.878 25.094 25.315 1.00 48.06 98 SER A O 1
ATOM 812 N N . ASP A 1 99 ? -31.971 26.188 26.863 1.00 46.50 99 ASP A N 1
ATOM 813 C CA . ASP A 1 99 ? -32.840 26.958 27.952 1.00 46.50 99 ASP A CA 1
ATOM 814 C C . ASP A 1 99 ? -33.178 26.332 29.490 1.00 46.50 99 ASP A C 1
ATOM 816 O O . ASP A 1 99 ? -32.271 25.675 29.992 1.00 46.50 99 ASP A O 1
ATOM 820 N N . LYS A 1 100 ? -34.337 26.528 30.310 1.00 48.56 100 LYS A N 1
ATOM 821 C CA . LYS A 1 100 ? -34.651 26.328 31.880 1.00 48.56 100 LYS A CA 1
ATOM 822 C C . LYS A 1 100 ? -36.166 25.978 32.462 1.00 48.56 100 LYS A C 1
ATOM 824 O O . LYS A 1 100 ? -36.963 25.794 31.555 1.00 48.56 100 LYS A O 1
ATOM 829 N N . SER A 1 101 ? -36.839 25.869 33.721 1.00 47.66 101 SER A N 1
ATOM 830 C CA . SER A 1 101 ? -36.880 25.891 35.322 1.00 47.66 101 SER A CA 1
ATOM 831 C C . SER A 1 101 ? -38.328 25.447 36.012 1.00 47.66 101 SER A C 1
ATOM 833 O O . SER A 1 101 ? -39.133 25.174 35.132 1.00 47.66 101 SER A O 1
ATOM 835 N N . LEU A 1 102 ? -38.963 25.352 37.292 1.00 44.31 102 LEU A N 1
ATOM 836 C CA . LEU A 1 102 ? -38.984 25.440 38.885 1.00 44.31 102 LEU A CA 1
ATOM 837 C C . LEU A 1 102 ? -40.406 24.916 39.591 1.00 44.31 102 LEU A C 1
ATOM 839 O O . LEU A 1 102 ? -41.169 24.501 38.729 1.00 44.31 102 LEU A O 1
ATOM 843 N N . ASN A 1 103 ? -41.045 24.833 40.871 1.00 44.28 103 ASN A N 1
ATOM 844 C CA . ASN A 1 103 ? -41.079 24.958 42.459 1.00 44.28 103 ASN A CA 1
ATOM 845 C C . ASN A 1 103 ? -42.463 24.344 43.175 1.00 44.28 103 ASN A C 1
ATOM 847 O O . ASN A 1 103 ? -43.187 23.857 42.314 1.00 44.28 103 ASN A O 1
ATOM 851 N N . SER A 1 104 ? -43.107 24.229 44.448 1.00 43.03 104 SER A N 1
ATOM 852 C CA . SER A 1 104 ? -43.187 24.420 46.030 1.00 43.03 104 SER A CA 1
ATOM 853 C C . SER A 1 104 ? -44.360 23.523 46.798 1.00 43.03 104 SER A C 1
ATOM 855 O O . SER A 1 104 ? -44.827 22.685 46.036 1.00 43.03 104 SER A O 1
ATOM 857 N N . GLY A 1 105 ? -45.001 23.397 48.072 1.00 39.94 105 GLY A N 1
ATOM 858 C CA . GLY A 1 105 ? -45.258 23.823 49.584 1.00 39.94 105 GLY A CA 1
ATOM 859 C C . GLY A 1 105 ? -46.427 22.957 50.396 1.00 39.94 105 GLY A C 1
ATOM 860 O O . GLY A 1 105 ? -46.879 22.070 49.685 1.00 39.94 105 GLY A O 1
ATOM 861 N N . ASN A 1 106 ? -47.100 22.940 51.658 1.00 37.12 106 ASN A N 1
ATOM 862 C CA . ASN A 1 106 ? -47.234 23.448 53.150 1.00 37.12 106 ASN A CA 1
ATOM 863 C C . ASN A 1 106 ? -48.324 22.700 54.199 1.00 37.12 106 ASN A C 1
ATOM 865 O O . ASN A 1 106 ? -49.032 21.846 53.676 1.00 37.12 106 ASN A O 1
ATOM 869 N N . ALA A 1 107 ? -48.540 22.934 55.588 1.00 40.03 107 ALA A N 1
ATOM 870 C CA . ALA A 1 107 ? -49.528 22.284 56.669 1.00 40.03 107 ALA A CA 1
ATOM 871 C C . ALA A 1 107 ? -49.815 23.012 58.134 1.00 40.03 107 ALA A C 1
ATOM 873 O O . ALA A 1 107 ? -49.240 24.089 58.221 1.00 40.03 107 ALA A O 1
ATOM 874 N N . GLY A 1 108 ? -50.536 22.737 59.342 1.00 33.94 108 GLY A N 1
ATOM 875 C CA . GLY A 1 108 ? -51.491 21.821 60.227 1.00 33.94 108 GLY A CA 1
ATOM 876 C C . GLY A 1 108 ? -51.715 22.274 61.818 1.00 33.94 108 GLY A C 1
ATOM 877 O O . GLY A 1 108 ? -51.055 23.271 62.073 1.00 33.94 108 GLY A O 1
ATOM 878 N N . LYS A 1 109 ? -52.405 21.830 62.997 1.00 36.38 109 LYS A N 1
ATOM 879 C CA . LYS A 1 109 ? -53.479 20.887 63.705 1.00 36.38 109 LYS A CA 1
ATOM 880 C C . LYS A 1 109 ? -53.834 21.113 65.330 1.00 36.38 109 LYS A C 1
ATOM 882 O O . LYS A 1 109 ? -52.970 21.743 65.924 1.00 36.38 109 LYS A O 1
ATOM 887 N N . TRP A 1 110 ? -54.930 20.621 66.101 1.00 34.12 110 TRP A N 1
ATOM 888 C CA . TRP A 1 110 ? -55.252 20.712 67.674 1.00 34.12 110 TRP A CA 1
ATOM 889 C C . TRP A 1 110 ? -56.539 19.967 68.444 1.00 34.12 110 TRP A C 1
ATOM 891 O O . TRP A 1 110 ? -57.443 19.648 67.677 1.00 34.12 110 TRP A O 1
ATOM 901 N N . ASN A 1 111 ? -56.709 19.710 69.846 1.00 33.78 111 ASN A N 1
ATOM 902 C CA . ASN A 1 111 ? -57.977 19.316 70.748 1.00 33.78 111 ASN A CA 1
ATOM 903 C C . ASN A 1 111 ? -57.960 19.109 72.415 1.00 33.78 111 ASN A C 1
ATOM 905 O O . ASN A 1 111 ? -56.838 19.014 72.902 1.00 33.78 111 ASN A O 1
ATOM 909 N N . GLN A 1 112 ? -59.075 18.979 73.304 1.00 31.03 112 GLN A N 1
ATOM 910 C CA . GLN A 1 112 ? -59.181 18.740 74.887 1.00 31.03 112 GLN A CA 1
ATOM 911 C C . GLN A 1 112 ? -60.596 18.469 75.743 1.00 31.03 112 GLN A C 1
ATOM 913 O O . GLN A 1 112 ? -61.579 19.008 75.245 1.00 31.03 112 GLN A O 1
ATOM 918 N N . ALA A 1 113 ? -60.770 17.781 76.987 1.00 18.50 113 ALA A N 1
ATOM 919 C CA . ALA A 1 113 ? -61.984 17.722 78.035 1.00 18.50 113 ALA A CA 1
ATOM 920 C C . ALA A 1 113 ? -61.997 16.860 79.475 1.00 18.50 113 ALA A C 1
ATOM 922 O O . ALA A 1 113 ? -61.122 16.005 79.568 1.00 18.50 113 ALA A O 1
ATOM 923 N N . SER A 1 114 ? -62.931 16.970 80.559 1.00 16.70 114 SER A N 1
ATOM 924 C CA . SER A 1 114 ? -63.162 16.088 81.885 1.00 16.70 114 SER A CA 1
ATOM 925 C C . SER A 1 114 ? -64.346 16.341 83.042 1.00 16.70 114 SER A C 1
ATOM 927 O O . SER A 1 114 ? -64.896 17.434 82.951 1.00 16.70 114 SER A O 1
ATOM 929 N N . GLN A 1 115 ? -64.751 15.467 84.107 1.00 11.83 115 GLN A N 1
ATOM 930 C CA . GLN A 1 115 ? -65.727 15.634 85.379 1.00 11.83 115 GLN A CA 1
ATOM 931 C C . GLN A 1 115 ? -66.076 14.447 86.519 1.00 11.83 115 GLN A C 1
ATOM 933 O O . GLN A 1 115 ? -65.813 13.309 86.142 1.00 11.83 115 GLN A O 1
ATOM 938 N N . ALA A 1 116 ? -66.678 14.604 87.814 1.00 8.71 116 ALA A N 1
ATOM 939 C CA . ALA A 1 116 ? -67.253 13.564 88.900 1.00 8.71 116 ALA A CA 1
ATOM 940 C C . ALA A 1 116 ? -67.907 13.933 90.409 1.00 8.71 116 ALA A C 1
ATOM 942 O O . ALA A 1 116 ? -67.621 15.049 90.831 1.00 8.71 116 ALA A O 1
ATOM 943 N N . ALA A 1 117 ? -68.688 13.085 91.265 1.00 19.75 117 ALA A N 1
ATOM 944 C CA . ALA A 1 117 ? -69.220 13.245 92.775 1.00 19.75 117 ALA A CA 1
ATOM 945 C C . ALA A 1 117 ? -70.066 12.086 93.653 1.00 19.75 117 ALA A C 1
ATOM 947 O O . ALA A 1 117 ? -70.487 11.165 92.966 1.00 19.75 117 ALA A O 1
ATOM 948 N N . GLU A 1 118 ? -70.373 12.080 95.058 1.00 46.03 118 GLU A N 1
ATOM 949 C CA . GLU A 1 118 ? -71.243 11.084 95.987 1.00 46.03 118 GLU A CA 1
ATOM 950 C C . GLU A 1 118 ? -71.645 11.339 97.608 1.00 46.03 118 GLU A C 1
ATOM 952 O O . GLU A 1 118 ? -71.123 12.327 98.128 1.00 46.03 118 GLU A O 1
ATOM 957 N N . ILE A 1 119 ? -72.512 10.557 98.440 1.00 38.03 119 ILE A N 1
ATOM 958 C CA . ILE A 1 119 ? -73.124 10.744 99.919 1.00 38.03 119 ILE A CA 1
ATOM 959 C C . ILE A 1 119 ? -73.553 9.525 101.003 1.00 38.03 119 ILE A C 1
ATOM 961 O O . ILE A 1 119 ? -73.144 8.402 100.743 1.00 38.03 119 ILE A O 1
ATOM 965 N N . ASN A 1 120 ? -74.271 9.649 102.241 1.00 48.56 120 ASN A N 1
ATOM 966 C CA . ASN A 1 120 ? -74.619 8.586 103.399 1.00 48.56 120 ASN A CA 1
ATOM 967 C C . ASN A 1 120 ? -75.737 8.772 104.651 1.00 48.56 120 ASN A C 1
ATOM 969 O O . ASN A 1 120 ? -76.440 9.778 104.579 1.00 48.56 120 ASN A O 1
ATOM 973 N N . ARG A 1 121 ? -76.005 7.873 105.743 1.00 66.25 121 ARG A N 1
ATOM 974 C CA . ARG A 1 121 ? -77.097 7.887 106.934 1.00 66.25 121 ARG A CA 1
ATOM 975 C C . ARG A 1 121 ? -77.043 6.978 108.337 1.00 66.25 121 ARG A C 1
ATOM 977 O O . ARG A 1 121 ? -76.128 6.173 108.358 1.00 66.25 121 ARG A O 1
ATOM 984 N N . LEU A 1 122 ? -77.911 7.036 109.484 1.00 62.41 122 LEU A N 1
ATOM 985 C CA . LEU A 1 122 ? -77.550 6.724 110.994 1.00 62.41 122 LEU A CA 1
ATOM 986 C C . LEU A 1 122 ? -78.206 5.688 112.077 1.00 62.41 122 LEU A C 1
ATOM 988 O O . LEU A 1 122 ? -78.359 4.525 111.780 1.00 62.41 122 LEU A O 1
ATOM 992 N N . THR A 1 123 ? -78.417 5.953 113.412 1.00 59.53 123 THR A N 1
ATOM 993 C CA . THR A 1 123 ? -78.136 4.985 114.568 1.00 59.53 123 THR A CA 1
ATOM 994 C C . THR A 1 123 ? -78.701 3.539 114.631 1.00 59.53 123 THR A C 1
ATOM 996 O O . THR A 1 123 ? -77.896 2.624 114.759 1.00 59.53 123 THR A O 1
ATOM 999 N N . GLN A 1 124 ? -80.017 3.253 114.650 1.00 56.59 124 GLN A N 1
ATOM 1000 C CA . GLN A 1 124 ? -80.489 1.841 114.778 1.00 56.59 124 GLN A CA 1
ATOM 1001 C C . GLN A 1 124 ? -80.191 1.012 113.511 1.00 56.59 124 GLN A C 1
ATOM 1003 O O . GLN A 1 124 ? -80.117 -0.216 113.556 1.00 56.59 124 GLN A O 1
ATOM 1008 N N . HIS A 1 125 ? -79.943 1.707 112.398 1.00 68.12 125 HIS A N 1
ATOM 1009 C CA . HIS A 1 125 ? -79.362 1.161 111.176 1.00 68.12 125 HIS A CA 1
ATOM 1010 C C . HIS A 1 125 ? -78.034 0.443 111.503 1.00 68.12 125 HIS A C 1
ATOM 1012 O O . HIS A 1 125 ? -77.856 -0.682 111.056 1.00 68.12 125 HIS A O 1
ATOM 1018 N N . ILE A 1 126 ? -77.190 0.997 112.393 1.00 69.12 126 ILE A N 1
ATOM 1019 C CA . ILE A 1 126 ? -75.813 0.539 112.686 1.00 69.12 126 ILE A CA 1
ATOM 1020 C C . ILE A 1 126 ? -75.712 -0.941 113.095 1.00 69.12 126 ILE A C 1
ATOM 1022 O O . ILE A 1 126 ? -74.745 -1.599 112.721 1.00 69.12 126 ILE A O 1
ATOM 1026 N N . ASP A 1 127 ? -76.656 -1.506 113.853 1.00 68.50 127 ASP A N 1
ATOM 1027 C CA . ASP A 1 127 ? -76.543 -2.910 114.297 1.00 68.50 127 ASP A CA 1
ATOM 1028 C C . ASP A 1 127 ? -77.050 -3.918 113.254 1.00 68.50 127 ASP A C 1
ATOM 1030 O O . ASP A 1 127 ? -76.476 -5.002 113.116 1.00 68.50 127 ASP A O 1
ATOM 1034 N N . GLN A 1 128 ? -78.056 -3.551 112.453 1.00 74.94 128 GLN A N 1
ATOM 1035 C CA . GLN A 1 128 ? -78.422 -4.337 111.268 1.00 74.94 128 GLN A CA 1
ATOM 1036 C C . GLN A 1 128 ? -77.355 -4.198 110.175 1.00 74.94 128 GLN A C 1
ATOM 1038 O O . GLN A 1 128 ? -76.988 -5.194 109.550 1.00 74.94 128 GLN A O 1
ATOM 1043 N N . GLU A 1 129 ? -76.787 -3.000 110.019 1.00 68.25 129 GLU A N 1
ATOM 1044 C CA . GLU A 1 129 ? -75.600 -2.731 109.216 1.00 68.25 129 GLU A CA 1
ATOM 1045 C C . GLU A 1 129 ? -74.429 -3.591 109.678 1.00 68.25 129 GLU A C 1
ATOM 1047 O O . GLU A 1 129 ? -73.877 -4.269 108.836 1.00 68.25 129 GLU A O 1
ATOM 1052 N N . LYS A 1 130 ? -74.070 -3.696 110.966 1.00 78.38 130 LYS A N 1
ATOM 1053 C CA . LYS A 1 130 ? -72.970 -4.587 111.414 1.00 78.38 130 LYS A CA 1
ATOM 1054 C C . LYS A 1 130 ? -73.135 -6.031 110.923 1.00 78.38 130 LYS A C 1
ATOM 1056 O O . LYS A 1 130 ? -72.149 -6.646 110.518 1.00 78.38 130 LYS A O 1
ATOM 1061 N N . GLY A 1 131 ? -74.360 -6.564 110.940 1.00 74.19 131 GLY A N 1
ATOM 1062 C CA . GLY A 1 131 ? -74.671 -7.898 110.415 1.00 74.19 131 GLY A CA 1
ATOM 1063 C C . GLY A 1 131 ? -74.603 -7.991 108.885 1.00 74.19 131 GLY A C 1
ATOM 1064 O O . GLY A 1 131 ? -74.126 -8.996 108.356 1.00 74.19 131 GLY A O 1
ATOM 1065 N N . TRP A 1 132 ? -75.033 -6.942 108.179 1.00 78.50 132 TRP A N 1
ATOM 1066 C CA . TRP A 1 132 ? -74.855 -6.793 106.731 1.00 78.50 132 TRP A CA 1
ATOM 1067 C C . TRP A 1 132 ? -73.377 -6.649 106.364 1.00 78.50 132 TRP A C 1
ATOM 1069 O O . TRP A 1 132 ? -72.849 -7.542 105.718 1.00 78.50 132 TRP A O 1
ATOM 1079 N N . ILE A 1 133 ? -72.694 -5.631 106.890 1.00 78.69 133 ILE A N 1
ATOM 1080 C CA . ILE A 1 133 ? -71.255 -5.341 106.820 1.00 78.69 133 ILE A CA 1
ATOM 1081 C C . ILE A 1 133 ? -70.400 -6.587 107.076 1.00 78.69 133 ILE A C 1
ATOM 1083 O O . ILE A 1 133 ? -69.336 -6.709 106.483 1.00 78.69 133 ILE A O 1
ATOM 1087 N N . ALA A 1 134 ? -70.806 -7.525 107.939 1.00 78.81 134 ALA A N 1
ATOM 1088 C CA . ALA A 1 134 ? -70.076 -8.781 108.125 1.00 78.81 134 ALA A CA 1
ATOM 1089 C C . ALA A 1 134 ? -70.139 -9.694 106.882 1.00 78.81 134 ALA A C 1
ATOM 1091 O O . ALA A 1 134 ? -69.099 -10.149 106.405 1.00 78.81 134 ALA A O 1
ATOM 1092 N N . ARG A 1 135 ? -71.338 -9.923 106.329 1.00 82.19 135 ARG A N 1
ATOM 1093 C CA . ARG A 1 135 ? -71.542 -10.718 105.100 1.00 82.19 135 ARG A CA 1
ATOM 1094 C C . ARG A 1 135 ? -71.020 -9.995 103.865 1.00 82.19 135 ARG A C 1
ATOM 1096 O O . ARG A 1 135 ? -70.422 -10.616 103.000 1.00 82.19 135 ARG A O 1
ATOM 1103 N N . GLU A 1 136 ? -71.228 -8.688 103.812 1.00 80.00 136 GLU A N 1
ATOM 1104 C CA . GLU A 1 136 ? -70.743 -7.778 102.785 1.00 80.00 136 GLU A CA 1
ATOM 1105 C C . GLU A 1 136 ? -69.214 -7.771 102.779 1.00 80.00 136 GLU A C 1
ATOM 1107 O O . GLU A 1 136 ? -68.636 -8.045 101.743 1.00 80.00 136 GLU A O 1
ATOM 1112 N N . LYS A 1 137 ? -68.526 -7.653 103.925 1.00 82.44 137 LYS A N 1
ATOM 1113 C CA . LYS A 1 137 ? -67.061 -7.836 103.991 1.00 82.44 137 LYS A CA 1
ATOM 1114 C C . LYS A 1 137 ? -66.597 -9.209 103.511 1.00 82.44 137 LYS A C 1
ATOM 1116 O O . LYS A 1 137 ? -65.521 -9.295 102.928 1.00 82.44 137 LYS A O 1
ATOM 1121 N N . GLU A 1 138 ? -67.357 -10.279 103.748 1.00 85.44 138 GLU A N 1
ATOM 1122 C CA . GLU A 1 138 ? -67.021 -11.611 103.228 1.00 85.44 138 GLU A CA 1
ATOM 1123 C C . GLU A 1 138 ? -67.224 -11.696 101.704 1.00 85.44 138 GLU A C 1
ATOM 1125 O O . GLU A 1 138 ? -66.360 -12.212 100.994 1.00 85.44 138 GLU A O 1
ATOM 1130 N N . GLN A 1 139 ? -68.327 -11.140 101.200 1.00 84.94 139 GLN A N 1
ATOM 1131 C CA . GLN A 1 139 ? -68.660 -11.022 99.780 1.00 84.94 139 GLN A CA 1
ATOM 1132 C C . GLN A 1 139 ? -67.618 -10.167 99.045 1.00 84.94 139 GLN A C 1
ATOM 1134 O O . GLN A 1 139 ? -66.963 -10.656 98.129 1.00 84.94 139 GLN A O 1
ATOM 1139 N N . THR A 1 140 ? -67.356 -8.951 99.528 1.00 80.38 140 THR A N 1
ATOM 1140 C CA . THR A 1 140 ? -66.322 -8.046 99.026 1.00 80.38 140 THR A CA 1
ATOM 1141 C C . THR A 1 140 ? -64.930 -8.663 99.134 1.00 80.38 140 THR A C 1
ATOM 1143 O O . THR A 1 140 ? -64.139 -8.462 98.228 1.00 80.38 140 THR A O 1
ATOM 1146 N N . ASN A 1 141 ? -64.592 -9.464 100.157 1.00 85.12 141 ASN A N 1
ATOM 1147 C CA . ASN A 1 141 ? -63.309 -10.191 100.166 1.00 85.12 141 ASN A CA 1
ATOM 1148 C C . ASN A 1 141 ? -63.233 -11.263 99.068 1.00 85.12 141 ASN A C 1
ATOM 1150 O O . ASN A 1 141 ? -62.174 -11.421 98.464 1.00 85.12 141 ASN A O 1
ATOM 1154 N N . LYS A 1 142 ? -64.321 -11.995 98.790 1.00 86.81 142 LYS A N 1
ATOM 1155 C CA . LYS A 1 142 ? -64.373 -12.980 97.691 1.00 86.81 142 LYS A CA 1
ATOM 1156 C C . LYS A 1 142 ? -64.283 -12.299 96.327 1.00 86.81 142 LYS A C 1
ATOM 1158 O O . LYS A 1 142 ? -63.530 -12.754 95.473 1.00 86.81 142 LYS A O 1
ATOM 1163 N N . GLU A 1 143 ? -64.990 -11.188 96.147 1.00 86.94 143 GLU A N 1
ATOM 1164 C CA . GLU A 1 143 ? -64.931 -10.349 94.946 1.00 86.94 143 GLU A CA 1
ATOM 1165 C C . GLU A 1 143 ? -63.543 -9.722 94.775 1.00 86.94 143 GLU A C 1
ATOM 1167 O O . GLU A 1 143 ? -62.984 -9.773 93.684 1.00 86.94 143 GLU A O 1
ATOM 1172 N N . ARG A 1 144 ? -62.924 -9.234 95.857 1.00 85.00 144 ARG A N 1
ATOM 1173 C CA . ARG A 1 144 ? -61.550 -8.716 95.853 1.00 85.00 144 ARG A CA 1
ATOM 1174 C C . ARG A 1 144 ? -60.539 -9.805 95.498 1.00 85.00 144 ARG A C 1
ATOM 1176 O O . ARG A 1 144 ? -59.660 -9.535 94.698 1.00 85.00 144 ARG A O 1
ATOM 1183 N N . LEU A 1 145 ? -60.683 -11.031 96.008 1.00 88.69 145 LEU A N 1
ATOM 1184 C CA . LEU A 1 145 ? -59.846 -12.180 95.624 1.00 88.69 145 LEU A CA 1
ATOM 1185 C C . LEU A 1 145 ? -60.055 -12.601 94.158 1.00 88.69 145 LEU A C 1
ATOM 1187 O O . LEU A 1 145 ? -59.095 -12.957 93.470 1.00 88.69 145 LEU A O 1
ATOM 1191 N N . ALA A 1 146 ? -61.289 -12.542 93.651 1.00 88.38 146 ALA A N 1
ATOM 1192 C CA . ALA A 1 146 ? -61.589 -12.802 92.243 1.00 88.38 146 ALA A CA 1
ATOM 1193 C C . ALA A 1 146 ? -60.989 -11.722 91.323 1.00 88.38 146 ALA A C 1
ATOM 1195 O O . ALA A 1 146 ? -60.402 -12.041 90.289 1.00 88.38 146 ALA A O 1
ATOM 1196 N N . GLU A 1 147 ? -61.065 -10.453 91.719 1.00 89.50 147 GLU A N 1
ATOM 1197 C CA . GLU A 1 147 ? -60.508 -9.335 90.958 1.00 89.50 147 GLU A CA 1
ATOM 1198 C C . GLU A 1 147 ? -58.971 -9.263 91.088 1.00 89.50 147 GLU A C 1
ATOM 1200 O O . GLU A 1 147 ? -58.296 -9.009 90.097 1.00 89.50 147 GLU A O 1
ATOM 1205 N N . GLU A 1 148 ? -58.386 -9.604 92.244 1.00 89.00 148 GLU A N 1
ATOM 1206 C CA . GLU A 1 148 ? -56.935 -9.785 92.444 1.00 89.00 148 GLU A CA 1
ATOM 1207 C C . GLU A 1 148 ? -56.374 -10.898 91.545 1.00 89.00 148 GLU A C 1
ATOM 1209 O O . GLU A 1 148 ? -55.340 -10.717 90.899 1.00 89.00 148 GLU A O 1
ATOM 1214 N N . THR A 1 149 ? -57.054 -12.047 91.460 1.00 91.19 149 THR A N 1
ATOM 1215 C CA . THR A 1 149 ? -56.619 -13.169 90.606 1.00 91.19 149 THR A CA 1
ATOM 1216 C C . THR A 1 149 ? -56.821 -12.882 89.116 1.00 91.19 149 THR A C 1
ATOM 1218 O O . THR A 1 149 ? -55.947 -13.212 88.309 1.00 91.19 149 THR A O 1
ATOM 1221 N N . LYS A 1 150 ? -57.905 -12.193 88.741 1.00 92.56 150 LYS A N 1
ATOM 1222 C CA . LYS A 1 150 ? -58.129 -11.658 87.386 1.00 92.56 150 LYS A CA 1
ATOM 1223 C C . LYS A 1 150 ? -57.053 -10.641 86.996 1.00 92.56 150 LYS A C 1
ATOM 1225 O O . LYS A 1 150 ? -56.438 -10.797 85.942 1.00 92.56 150 LYS A O 1
ATOM 1230 N N . TYR A 1 151 ? -56.754 -9.677 87.865 1.00 92.25 151 TYR A N 1
ATOM 1231 C CA . TYR A 1 151 ? -55.688 -8.690 87.678 1.00 92.25 151 TYR A CA 1
ATOM 1232 C C . TYR A 1 151 ? -54.309 -9.352 87.557 1.00 92.25 151 TYR A C 1
ATOM 1234 O O . TYR A 1 151 ? -53.533 -8.994 86.674 1.00 92.25 151 TYR A O 1
ATOM 1242 N N . ALA A 1 152 ? -54.008 -10.374 88.366 1.00 92.00 152 ALA A N 1
ATOM 1243 C CA . ALA A 1 152 ? -52.766 -11.141 88.248 1.00 92.00 152 ALA A CA 1
ATOM 1244 C C . ALA A 1 152 ? -52.661 -11.891 86.903 1.00 92.00 152 ALA A C 1
ATOM 1246 O O . ALA A 1 152 ? -51.599 -11.895 86.274 1.00 92.00 152 ALA A O 1
ATOM 1247 N N . ALA A 1 153 ? -53.759 -12.484 86.422 1.00 93.12 153 ALA A N 1
ATOM 1248 C CA . ALA A 1 153 ? -53.808 -13.141 85.116 1.00 93.12 153 ALA A CA 1
ATOM 1249 C C . ALA A 1 153 ? -53.683 -12.144 83.946 1.00 93.12 153 ALA A C 1
ATOM 1251 O O . ALA A 1 153 ? -53.041 -12.447 82.939 1.00 93.12 153 ALA A O 1
ATOM 1252 N N . GLU A 1 154 ? -54.262 -10.951 84.072 1.00 94.38 154 GLU A N 1
ATOM 1253 C CA . GLU A 1 154 ? -54.168 -9.873 83.083 1.00 94.38 154 GLU A CA 1
ATOM 1254 C C . GLU A 1 154 ? -52.766 -9.248 83.051 1.00 94.38 154 GLU A C 1
ATOM 1256 O O . GLU A 1 154 ? -52.172 -9.133 81.978 1.00 94.38 154 GLU A O 1
ATOM 1261 N N . LYS A 1 155 ? -52.164 -8.990 84.218 1.00 94.81 155 LYS A N 1
ATOM 1262 C CA . LYS A 1 155 ? -50.754 -8.600 84.368 1.00 94.81 155 LYS A CA 1
ATOM 1263 C C . LYS A 1 155 ? -49.817 -9.599 83.684 1.00 94.81 155 LYS A C 1
ATOM 1265 O O . LYS A 1 155 ? -48.973 -9.185 82.894 1.00 94.81 155 LYS A O 1
ATOM 1270 N N . LYS A 1 156 ? -50.021 -10.908 83.887 1.00 94.81 156 LYS A N 1
ATOM 1271 C CA . LYS A 1 156 ? -49.236 -11.957 83.212 1.00 94.81 156 LYS A CA 1
ATOM 1272 C C . LYS A 1 156 ? -49.401 -11.933 81.685 1.00 94.81 156 LYS A C 1
ATOM 1274 O O . LYS A 1 156 ? -48.418 -12.098 80.968 1.00 94.81 156 LYS A O 1
ATOM 1279 N N . LYS A 1 157 ? -50.612 -11.689 81.163 1.00 96.25 157 LYS A N 1
ATOM 1280 C CA . LYS A 1 157 ? -50.832 -11.507 79.711 1.00 96.25 157 LYS A CA 1
ATOM 1281 C C . LYS A 1 157 ? -50.093 -10.279 79.176 1.00 96.25 157 LYS A C 1
ATOM 1283 O O . LYS A 1 157 ? -49.489 -10.363 78.111 1.00 96.25 157 LYS A O 1
ATOM 1288 N N . ILE A 1 158 ? -50.118 -9.162 79.904 1.00 94.75 158 ILE A N 1
ATOM 1289 C CA . ILE A 1 158 ? -49.404 -7.929 79.537 1.00 94.75 158 ILE A CA 1
ATOM 1290 C C . ILE A 1 158 ? -47.887 -8.173 79.514 1.00 94.75 158 ILE A C 1
ATOM 1292 O O . ILE A 1 158 ? -47.227 -7.778 78.556 1.00 94.75 158 ILE A O 1
ATOM 1296 N N . GLU A 1 159 ? -47.343 -8.888 80.501 1.00 95.25 159 GLU A N 1
ATOM 1297 C CA . GLU A 1 159 ? -45.926 -9.283 80.556 1.00 95.25 159 GLU A CA 1
ATOM 1298 C C . GLU A 1 159 ? -45.533 -10.208 79.388 1.00 95.25 159 GLU A C 1
ATOM 1300 O O . GLU A 1 159 ? -44.522 -9.972 78.723 1.00 95.25 159 GLU A O 1
ATOM 1305 N N . GLU A 1 160 ? -46.357 -11.209 79.062 1.00 95.88 160 GLU A N 1
ATOM 1306 C CA . GLU A 1 160 ? -46.143 -12.074 77.892 1.00 95.88 160 GLU A CA 1
ATOM 1307 C C . GLU A 1 160 ? -46.209 -11.310 76.561 1.00 95.88 160 GLU A C 1
ATOM 1309 O O . GLU A 1 160 ? -45.427 -11.593 75.651 1.00 95.88 160 GLU A O 1
ATOM 1314 N N . ILE A 1 161 ? -47.126 -10.348 76.423 1.00 96.50 161 ILE A N 1
ATOM 1315 C CA . ILE A 1 161 ? -47.232 -9.496 75.231 1.00 96.50 161 ILE A CA 1
ATOM 1316 C C . ILE A 1 161 ? -46.007 -8.583 75.131 1.00 96.50 161 ILE A C 1
ATOM 1318 O O . ILE A 1 161 ? -45.395 -8.518 74.066 1.00 96.50 161 ILE A O 1
ATOM 1322 N N . ALA A 1 162 ? -45.597 -7.942 76.228 1.00 94.38 162 ALA A N 1
ATOM 1323 C CA . ALA A 1 162 ? -44.408 -7.093 76.273 1.00 94.38 162 ALA A CA 1
ATOM 1324 C C . ALA A 1 162 ? -43.139 -7.868 75.878 1.00 94.38 162 ALA A C 1
ATOM 1326 O O . ALA A 1 162 ? -42.340 -7.369 75.085 1.00 94.38 162 ALA A O 1
ATOM 1327 N N . PHE A 1 163 ? -42.987 -9.114 76.340 1.00 95.88 163 PHE A N 1
ATOM 1328 C CA . PHE A 1 163 ? -41.874 -9.980 75.943 1.00 95.88 163 PHE A CA 1
ATOM 1329 C C . PHE A 1 163 ? -41.892 -10.314 74.440 1.00 95.88 163 PHE A C 1
ATOM 1331 O O . PHE A 1 163 ? -40.861 -10.217 73.771 1.00 95.88 163 PHE A O 1
ATOM 1338 N N . ARG A 1 164 ? -43.063 -10.639 73.868 1.00 96.50 164 ARG A N 1
ATOM 1339 C CA . ARG A 1 164 ? -43.212 -10.885 72.416 1.00 96.50 164 ARG A CA 1
ATOM 1340 C C . ARG A 1 164 ? -42.917 -9.631 71.587 1.00 96.50 164 ARG A C 1
ATOM 1342 O O . ARG A 1 164 ? -42.253 -9.733 70.557 1.00 96.50 164 ARG A O 1
ATOM 1349 N N . VAL A 1 165 ? -43.364 -8.458 72.042 1.00 96.12 165 VAL A N 1
ATOM 1350 C CA . VAL A 1 165 ? -43.079 -7.161 71.402 1.00 96.12 165 VAL A CA 1
ATOM 1351 C C . VAL A 1 165 ? -41.583 -6.844 71.462 1.00 96.12 165 VAL A C 1
ATOM 1353 O O . VAL A 1 165 ? -41.010 -6.470 70.439 1.00 96.12 165 VAL A O 1
ATOM 1356 N N . ALA A 1 166 ? -40.917 -7.059 72.600 1.00 95.44 166 ALA A N 1
ATOM 1357 C CA . ALA A 1 166 ? -39.467 -6.890 72.721 1.00 95.44 166 ALA A CA 1
ATOM 1358 C C . ALA A 1 166 ? -38.698 -7.829 71.771 1.00 95.44 166 ALA A C 1
ATOM 1360 O O . ALA A 1 166 ? -37.814 -7.370 71.044 1.00 95.44 166 ALA A O 1
ATOM 1361 N N . GLY A 1 167 ? -39.089 -9.108 71.696 1.00 96.56 167 GLY A N 1
ATOM 1362 C CA . GLY A 1 167 ? -38.520 -10.077 70.754 1.00 96.56 167 GLY A CA 1
ATOM 1363 C C . GLY A 1 167 ? -38.668 -9.642 69.292 1.00 96.56 167 GLY A C 1
ATOM 1364 O O . GLY A 1 167 ? -37.673 -9.562 68.572 1.00 96.56 167 GLY A O 1
ATOM 1365 N N . LYS A 1 168 ? -39.880 -9.262 68.865 1.00 97.00 168 LYS A N 1
ATOM 1366 C CA . LYS A 1 168 ? -40.123 -8.762 67.499 1.00 97.00 168 LYS A CA 1
ATOM 1367 C C . LYS A 1 168 ? -39.407 -7.438 67.209 1.00 97.00 168 LYS A C 1
ATOM 1369 O O . LYS A 1 168 ? -38.952 -7.236 66.091 1.00 97.00 168 LYS A O 1
ATOM 1374 N N . THR A 1 169 ? -39.223 -6.573 68.207 1.00 96.62 169 THR A N 1
ATOM 1375 C CA . THR A 1 169 ? -38.427 -5.339 68.066 1.00 96.62 169 THR A CA 1
ATOM 1376 C C . THR A 1 169 ? -36.942 -5.640 67.832 1.00 96.62 169 THR A C 1
ATOM 1378 O O . THR A 1 169 ? -36.292 -4.953 67.047 1.00 96.62 169 THR A O 1
ATOM 1381 N N . ALA A 1 170 ? -36.390 -6.672 68.479 1.00 96.69 170 ALA A N 1
ATOM 1382 C CA . ALA A 1 170 ? -35.016 -7.117 68.235 1.00 96.69 170 ALA A CA 1
ATOM 1383 C C . ALA A 1 170 ? -34.855 -7.778 66.851 1.00 96.69 170 ALA A C 1
ATOM 1385 O O . ALA A 1 170 ? -33.859 -7.549 66.168 1.00 96.69 170 ALA A O 1
ATOM 1386 N N . GLU A 1 171 ? -35.853 -8.550 66.417 1.00 97.69 171 GLU A N 1
ATOM 1387 C CA . GLU A 1 171 ? -35.904 -9.179 65.092 1.00 97.69 171 GLU A CA 1
ATOM 1388 C C . GLU A 1 171 ? -35.960 -8.136 63.963 1.00 97.69 171 GLU A C 1
ATOM 1390 O O . GLU A 1 171 ? -35.173 -8.220 63.023 1.00 97.69 171 GLU A O 1
ATOM 1395 N N . ILE A 1 172 ? -36.796 -7.098 64.102 1.00 97.56 172 ILE A N 1
ATOM 1396 C CA . ILE A 1 172 ? -36.848 -5.957 63.170 1.00 97.56 172 ILE A CA 1
ATOM 1397 C C . ILE A 1 172 ? -35.478 -5.279 63.070 1.00 97.56 172 ILE A C 1
ATOM 1399 O O . ILE A 1 172 ? -34.959 -5.137 61.967 1.00 97.56 172 ILE A O 1
ATOM 1403 N N . LYS A 1 173 ? -34.835 -4.954 64.200 1.00 97.06 173 LYS A N 1
ATOM 1404 C CA . LYS A 1 173 ? -33.502 -4.319 64.207 1.00 97.06 173 LYS A CA 1
ATOM 1405 C C . LYS A 1 173 ? -32.418 -5.159 63.534 1.00 97.06 173 LYS A C 1
ATOM 1407 O O . LYS A 1 173 ? -31.516 -4.605 62.909 1.00 97.06 173 LYS A O 1
ATOM 1412 N N . ARG A 1 174 ? -32.497 -6.489 63.637 1.00 98.00 174 ARG A N 1
ATOM 1413 C CA . ARG A 1 174 ? -31.600 -7.393 62.906 1.00 98.00 174 ARG A CA 1
ATOM 1414 C C . ARG A 1 174 ? -31.861 -7.332 61.397 1.00 98.00 174 ARG A C 1
ATOM 1416 O O . ARG A 1 174 ? -30.909 -7.238 60.632 1.00 98.00 174 ARG A O 1
ATOM 1423 N N . ILE A 1 175 ? -33.126 -7.343 60.979 1.00 98.12 175 ILE A N 1
ATOM 1424 C CA . ILE A 1 175 ? -33.513 -7.246 59.562 1.00 98.12 175 ILE A CA 1
ATOM 1425 C C . ILE A 1 175 ? -33.110 -5.881 58.976 1.00 98.12 175 ILE A C 1
ATOM 1427 O O . ILE A 1 175 ? -32.601 -5.824 57.862 1.00 98.12 175 ILE A O 1
ATOM 1431 N N . GLU A 1 176 ? -33.239 -4.786 59.731 1.00 97.38 176 GLU A N 1
ATOM 1432 C CA . GLU A 1 176 ? -32.757 -3.450 59.340 1.00 97.38 176 GLU A CA 1
ATOM 1433 C C . GLU A 1 176 ? -31.233 -3.427 59.102 1.00 97.38 176 GLU A C 1
ATOM 1435 O O . GLU A 1 176 ? -30.761 -2.826 58.133 1.00 97.38 176 GLU A O 1
ATOM 1440 N N . GLN A 1 177 ? -30.451 -4.117 59.942 1.00 97.56 177 GLN A N 1
ATOM 1441 C CA . GLN A 1 177 ? -28.999 -4.271 59.765 1.00 97.56 177 GLN A CA 1
ATOM 1442 C C . GLN A 1 177 ? -28.643 -5.144 58.551 1.00 97.56 177 GLN A C 1
ATOM 1444 O O . GLN A 1 177 ? -27.707 -4.825 57.814 1.00 97.56 177 GLN A O 1
ATOM 1449 N N . GLU A 1 178 ? -29.398 -6.216 58.313 1.00 98.38 178 GLU A N 1
ATOM 1450 C CA . GLU A 1 178 ? -29.222 -7.117 57.168 1.00 98.38 178 GLU A CA 1
ATOM 1451 C C . GLU A 1 178 ? -29.533 -6.397 55.843 1.00 98.38 178 GLU A C 1
ATOM 1453 O O . GLU A 1 178 ? -28.704 -6.398 54.934 1.00 98.38 178 GLU A O 1
ATOM 1458 N N . ILE A 1 179 ? -30.641 -5.649 55.776 1.00 97.69 179 ILE A N 1
ATOM 1459 C CA . ILE A 1 179 ? -30.991 -4.770 54.646 1.00 97.69 179 ILE A CA 1
ATOM 1460 C C . ILE A 1 179 ? -29.914 -3.696 54.423 1.00 97.69 179 ILE A C 1
ATOM 1462 O O . ILE A 1 179 ? -29.508 -3.457 53.287 1.00 97.69 179 ILE A O 1
ATOM 1466 N N . SER A 1 180 ? -29.411 -3.062 55.488 1.00 97.81 180 SER A N 1
ATOM 1467 C CA . SER A 1 180 ? -28.330 -2.069 55.385 1.00 97.81 180 SER A CA 1
ATOM 1468 C C . SER A 1 180 ? -27.033 -2.665 54.819 1.00 97.81 180 SER A C 1
ATOM 1470 O O . SER A 1 180 ? -26.346 -2.013 54.031 1.00 97.81 180 SER A O 1
ATOM 1472 N N . THR A 1 181 ? -26.722 -3.916 55.169 1.00 97.94 181 THR A N 1
ATOM 1473 C CA . THR A 1 181 ? -25.557 -4.651 54.651 1.00 97.94 181 THR A CA 1
ATOM 1474 C C . THR A 1 181 ? -25.746 -5.008 53.176 1.00 97.94 181 THR A C 1
ATOM 1476 O O . THR A 1 181 ? -24.895 -4.674 52.353 1.00 97.94 181 THR A O 1
ATOM 1479 N N . LEU A 1 182 ? -26.894 -5.586 52.809 1.00 98.25 182 LEU A N 1
ATOM 1480 C CA . LEU A 1 182 ? -27.217 -5.940 51.422 1.00 98.25 182 LEU A CA 1
ATOM 1481 C C . LEU A 1 182 ? -27.223 -4.713 50.495 1.00 98.25 182 LEU A C 1
ATOM 1483 O O . LEU A 1 182 ? -26.686 -4.776 49.392 1.00 98.25 182 LEU A O 1
ATOM 1487 N N . ASN A 1 183 ? -27.739 -3.568 50.952 1.00 97.88 183 ASN A N 1
ATOM 1488 C CA . ASN A 1 183 ? -27.687 -2.313 50.192 1.00 97.88 183 ASN A CA 1
ATOM 1489 C C . ASN A 1 183 ? -26.244 -1.826 49.949 1.00 97.88 183 ASN A C 1
ATOM 1491 O O . ASN A 1 183 ? -25.955 -1.268 48.890 1.00 97.88 183 ASN A O 1
ATOM 1495 N N . GLN A 1 184 ? -25.322 -2.054 50.893 1.00 97.81 184 GLN A N 1
ATOM 1496 C CA . GLN A 1 184 ? -23.898 -1.751 50.703 1.00 97.81 184 GLN A CA 1
ATOM 1497 C C . GLN A 1 184 ? -23.234 -2.714 49.709 1.00 97.81 184 GLN A C 1
ATOM 1499 O O . GLN A 1 184 ? -22.395 -2.279 48.921 1.00 97.81 184 GLN A O 1
ATOM 1504 N N . GLU A 1 185 ? -23.619 -3.993 49.697 1.00 98.38 185 GLU A N 1
ATOM 1505 C CA . GLU A 1 185 ? -23.131 -4.962 48.707 1.00 98.38 185 GLU A CA 1
ATOM 1506 C C . GLU A 1 185 ? -23.649 -4.666 47.296 1.00 98.38 185 GLU A C 1
ATOM 1508 O O . GLU A 1 185 ? -22.861 -4.687 46.351 1.00 98.38 185 GLU A O 1
ATOM 1513 N N . VAL A 1 186 ? -24.930 -4.309 47.137 1.00 98.00 186 VAL A N 1
ATOM 1514 C CA . VAL A 1 186 ? -25.494 -3.842 45.855 1.00 98.00 186 VAL A CA 1
ATOM 1515 C C . VAL A 1 186 ? -24.712 -2.630 45.343 1.00 98.00 186 VAL A C 1
ATOM 1517 O O . VAL A 1 186 ? -24.160 -2.684 44.246 1.00 98.00 186 VAL A O 1
ATOM 1520 N N . ALA A 1 187 ? -24.534 -1.595 46.171 1.00 97.75 187 ALA A N 1
ATOM 1521 C CA . ALA A 1 187 ? -23.773 -0.395 45.810 1.00 97.75 187 ALA A CA 1
ATOM 1522 C C . ALA A 1 187 ? -22.259 -0.638 45.590 1.00 97.75 187 ALA A C 1
ATOM 1524 O O . ALA A 1 187 ? -21.554 0.248 45.090 1.00 97.75 187 ALA A O 1
ATOM 1525 N N . ARG A 1 188 ? -21.732 -1.814 45.970 1.00 98.25 188 ARG A N 1
ATOM 1526 C CA . ARG A 1 188 ? -20.377 -2.271 45.621 1.00 98.25 188 ARG A CA 1
ATOM 1527 C C . ARG A 1 188 ? -20.377 -2.938 44.245 1.00 98.25 188 ARG A C 1
ATOM 1529 O O . ARG A 1 188 ? -19.617 -2.516 43.376 1.00 98.25 188 ARG A O 1
ATOM 1536 N N . HIS A 1 189 ? -21.270 -3.901 44.021 1.00 98.19 189 HIS A N 1
ATOM 1537 C CA . HIS A 1 189 ? -21.386 -4.613 42.746 1.00 98.19 189 HIS A CA 1
ATOM 1538 C C . HIS A 1 189 ? -21.779 -3.682 41.583 1.00 98.19 189 HIS A C 1
ATOM 1540 O O . HIS A 1 189 ? -21.255 -3.840 40.485 1.00 98.19 189 HIS A O 1
ATOM 1546 N N . GLU A 1 190 ? -22.608 -2.657 41.809 1.00 98.19 190 GLU A N 1
ATOM 1547 C CA . GLU A 1 190 ? -22.911 -1.622 40.802 1.00 98.19 190 GLU A CA 1
ATOM 1548 C C . GLU A 1 190 ? -21.650 -0.888 40.312 1.00 98.19 190 GLU A C 1
ATOM 1550 O O . GLU A 1 190 ? -21.506 -0.627 39.117 1.00 98.19 190 GLU A O 1
ATOM 1555 N N . LYS A 1 191 ? -20.699 -0.597 41.211 1.00 97.88 191 LYS A N 1
ATOM 1556 C CA . LYS A 1 191 ? -19.414 0.031 40.852 1.00 97.88 191 LYS A CA 1
ATOM 1557 C C . LYS A 1 191 ? -18.497 -0.944 40.124 1.00 97.88 191 LYS A C 1
ATOM 1559 O O . LYS A 1 191 ? -17.900 -0.571 39.119 1.00 97.88 191 LYS A O 1
ATOM 1564 N N . GLU A 1 192 ? -18.426 -2.192 40.587 1.00 98.38 192 GLU A N 1
ATOM 1565 C CA . GLU A 1 192 ? -17.674 -3.258 39.912 1.00 98.38 192 GLU A CA 1
ATOM 1566 C C . GLU A 1 192 ? -18.170 -3.452 38.464 1.00 98.38 192 GLU A C 1
ATOM 1568 O O . GLU A 1 192 ? -17.358 -3.546 37.542 1.00 98.38 192 GLU A O 1
ATOM 1573 N N . ILE A 1 193 ? -19.490 -3.411 38.235 1.00 98.19 193 ILE A N 1
ATOM 1574 C CA . ILE A 1 193 ? -20.103 -3.451 36.898 1.00 98.19 193 ILE A CA 1
ATOM 1575 C C . ILE A 1 193 ? -19.683 -2.232 36.063 1.00 98.19 193 ILE A C 1
ATOM 1577 O O . ILE A 1 193 ? -19.160 -2.414 34.964 1.00 98.19 193 ILE A O 1
ATOM 1581 N N . GLN A 1 194 ? -19.818 -1.006 36.581 1.00 97.88 194 GLN A N 1
ATOM 1582 C CA . GLN A 1 194 ? -19.425 0.220 35.862 1.00 97.88 194 GLN A CA 1
ATOM 1583 C C . GLN A 1 194 ? -17.927 0.247 35.501 1.00 97.88 194 GLN A C 1
ATOM 1585 O O . GLN A 1 194 ? -17.542 0.715 34.421 1.00 97.88 194 GLN A O 1
ATOM 1590 N N . GLU A 1 195 ? -17.057 -0.285 36.364 1.00 97.50 195 GLU A N 1
ATOM 1591 C CA . GLU A 1 195 ? -15.631 -0.456 36.069 1.00 97.50 195 GLU A CA 1
ATOM 1592 C C . GLU A 1 195 ? -15.387 -1.502 34.971 1.00 97.50 195 GLU A C 1
ATOM 1594 O O . GLU A 1 195 ? -14.567 -1.272 34.073 1.00 97.50 195 GLU A O 1
ATOM 1599 N N . ILE A 1 196 ? -16.106 -2.629 34.995 1.00 97.88 196 ILE A N 1
ATOM 1600 C CA . ILE A 1 196 ? -16.031 -3.676 33.965 1.00 97.88 196 ILE A CA 1
ATOM 1601 C C . ILE A 1 196 ? -16.520 -3.146 32.611 1.00 97.88 196 ILE A C 1
ATOM 1603 O O . ILE A 1 196 ? -15.809 -3.307 31.618 1.00 97.88 196 ILE A O 1
ATOM 1607 N N . GLU A 1 197 ? -17.655 -2.449 32.556 1.00 97.56 197 GLU A N 1
ATOM 1608 C CA . GLU A 1 197 ? -18.173 -1.798 31.343 1.00 97.56 197 GLU A CA 1
ATOM 1609 C C . GLU A 1 197 ? -17.186 -0.761 30.793 1.00 97.56 197 GLU A C 1
ATOM 1611 O O . GLU A 1 197 ? -16.881 -0.737 29.597 1.00 97.56 197 GLU A O 1
ATOM 1616 N N . THR A 1 198 ? -16.601 0.058 31.671 1.00 97.00 198 THR A N 1
ATOM 1617 C CA . THR A 1 198 ? -15.569 1.036 31.297 1.00 97.00 198 THR A CA 1
ATOM 1618 C C . THR A 1 198 ? -14.331 0.352 30.707 1.00 97.00 198 THR A C 1
ATOM 1620 O O . THR A 1 198 ? -13.762 0.834 29.720 1.00 97.00 198 THR A O 1
ATOM 1623 N N . ARG A 1 199 ? -13.905 -0.787 31.265 1.00 97.44 199 ARG A N 1
ATOM 1624 C CA . ARG A 1 199 ? -12.785 -1.589 30.741 1.00 97.44 199 ARG A CA 1
ATOM 1625 C C . ARG A 1 199 ? -13.136 -2.260 29.412 1.00 97.44 199 ARG A C 1
ATOM 1627 O O . ARG A 1 199 ? -12.307 -2.228 28.503 1.00 97.44 199 ARG A O 1
ATOM 1634 N N . LEU A 1 200 ? -14.350 -2.789 29.268 1.00 97.19 200 LEU A N 1
ATOM 1635 C CA . LEU A 1 200 ? -14.860 -3.399 28.037 1.00 97.19 200 LEU A CA 1
ATOM 1636 C C . LEU A 1 200 ? -14.901 -2.381 26.890 1.00 97.19 200 LEU A C 1
ATOM 1638 O O . LEU A 1 200 ? -14.355 -2.636 25.819 1.00 97.19 200 LEU A O 1
ATOM 1642 N N . ASN A 1 201 ? -15.442 -1.186 27.132 1.00 96.56 201 ASN A N 1
ATOM 1643 C CA . ASN A 1 201 ? -15.514 -0.110 26.139 1.00 96.56 201 ASN A CA 1
ATOM 1644 C C . ASN A 1 201 ? -14.124 0.395 25.710 1.00 96.56 201 ASN A C 1
ATOM 1646 O O . ASN A 1 201 ? -13.887 0.643 24.521 1.00 96.56 201 ASN A O 1
ATOM 1650 N N . ARG A 1 202 ? -13.161 0.471 26.642 1.00 95.75 202 ARG A N 1
ATOM 1651 C CA . ARG A 1 202 ? -11.745 0.742 26.318 1.00 95.75 202 ARG A CA 1
ATOM 1652 C C . ARG A 1 202 ? -11.129 -0.379 25.471 1.00 95.75 202 ARG A C 1
ATOM 1654 O O . ARG A 1 202 ? -10.437 -0.077 24.501 1.00 95.75 202 ARG A O 1
ATOM 1661 N N . GLY A 1 203 ? -11.413 -1.643 25.791 1.00 97.00 203 GLY A N 1
ATOM 1662 C CA . GLY A 1 203 ? -10.977 -2.814 25.021 1.00 97.00 203 GLY A CA 1
ATOM 1663 C C . GLY A 1 203 ? -11.530 -2.828 23.594 1.00 97.00 203 GLY A C 1
ATOM 1664 O O . GLY A 1 203 ? -10.762 -2.932 22.641 1.00 97.00 203 GLY A O 1
ATOM 1665 N N . ASN A 1 204 ? -12.835 -2.608 23.427 1.00 96.12 204 ASN A N 1
ATOM 1666 C CA . ASN A 1 204 ? -13.490 -2.503 22.119 1.00 96.12 204 ASN A CA 1
ATOM 1667 C C . ASN A 1 204 ? -12.885 -1.370 21.269 1.00 96.12 204 ASN A C 1
ATOM 1669 O O . ASN A 1 204 ? -12.581 -1.565 20.092 1.00 96.12 204 ASN A O 1
ATOM 1673 N N . THR A 1 205 ? -12.620 -0.210 21.882 1.00 96.06 205 THR A N 1
ATOM 1674 C CA . THR A 1 205 ? -11.949 0.925 21.221 1.00 96.06 205 THR A CA 1
ATOM 1675 C C . THR A 1 205 ? -10.511 0.587 20.804 1.00 96.06 205 THR A C 1
ATOM 1677 O O . THR A 1 205 ? -10.055 1.017 19.742 1.00 96.06 205 THR A O 1
ATOM 1680 N N . ALA A 1 206 ? -9.779 -0.185 21.613 1.00 96.31 206 ALA A N 1
ATOM 1681 C CA . ALA A 1 206 ? -8.436 -0.652 21.274 1.00 96.31 206 ALA A CA 1
ATOM 1682 C C . ALA A 1 206 ? -8.462 -1.664 20.116 1.00 96.31 206 ALA A C 1
ATOM 1684 O O . ALA A 1 206 ? -7.706 -1.498 19.159 1.00 96.31 206 ALA A O 1
ATOM 1685 N N . ASN A 1 207 ? -9.374 -2.639 20.150 1.00 96.88 207 ASN A N 1
ATOM 1686 C CA . ASN A 1 207 ? -9.542 -3.634 19.089 1.00 96.88 207 ASN A CA 1
ATOM 1687 C C . ASN A 1 207 ? -9.908 -2.977 17.750 1.00 96.88 207 ASN A C 1
ATOM 1689 O O . ASN A 1 207 ? -9.270 -3.269 16.745 1.00 96.88 207 ASN A O 1
ATOM 1693 N N . ALA A 1 208 ? -10.834 -2.011 17.735 1.00 96.06 208 ALA A N 1
ATOM 1694 C CA . ALA A 1 208 ? -11.168 -1.259 16.522 1.00 96.06 208 ALA A CA 1
ATOM 1695 C C . ALA A 1 208 ? -9.945 -0.534 15.916 1.00 96.06 208 ALA A C 1
ATOM 1697 O O . ALA A 1 208 ? -9.745 -0.550 14.701 1.00 96.06 208 ALA A O 1
ATOM 1698 N N . ARG A 1 209 ? -9.077 0.048 16.759 1.00 96.31 209 ARG A N 1
ATOM 1699 C CA . ARG A 1 209 ? -7.813 0.677 16.324 1.00 96.31 209 ARG A CA 1
ATOM 1700 C C . ARG A 1 209 ? -6.775 -0.335 15.829 1.00 96.31 209 ARG A C 1
ATOM 1702 O O . ARG A 1 209 ? -5.973 0.014 14.965 1.00 96.31 209 ARG A O 1
ATOM 1709 N N . ILE A 1 210 ? -6.765 -1.556 16.365 1.00 97.12 210 ILE A N 1
ATOM 1710 C CA . ILE A 1 210 ? -5.917 -2.653 15.874 1.00 97.12 210 ILE A CA 1
ATOM 1711 C C . ILE A 1 210 ? -6.406 -3.085 14.489 1.00 97.12 210 ILE A C 1
ATOM 1713 O O . ILE A 1 210 ? -5.631 -3.012 13.540 1.00 97.12 210 ILE A O 1
ATOM 1717 N N . SER A 1 211 ? -7.699 -3.376 14.331 1.00 97.06 211 SER A N 1
ATOM 1718 C CA . SER A 1 211 ? -8.283 -3.756 13.039 1.00 97.06 211 SER A CA 1
ATOM 1719 C C . SER A 1 211 ? -8.124 -2.677 11.966 1.00 97.06 211 SER A C 1
ATOM 1721 O O . SER A 1 211 ? -7.909 -3.002 10.799 1.00 97.06 211 SER A O 1
ATOM 1723 N N . GLN A 1 212 ? -8.160 -1.389 12.322 1.00 97.06 212 GLN A N 1
ATOM 1724 C CA . GLN A 1 212 ? -7.815 -0.320 11.378 1.00 97.06 212 GLN A CA 1
ATOM 1725 C C . GLN A 1 212 ? -6.352 -0.427 10.911 1.00 97.06 212 GLN A C 1
ATOM 1727 O O . GLN A 1 212 ? -6.097 -0.444 9.708 1.00 97.06 212 GLN A O 1
ATOM 1732 N N . LYS A 1 213 ? -5.397 -0.577 11.840 1.00 97.62 213 LYS A N 1
ATOM 1733 C CA . LYS A 1 213 ? -3.972 -0.749 11.506 1.00 97.62 213 LYS A CA 1
ATOM 1734 C C . LYS A 1 213 ? -3.702 -2.004 10.677 1.00 97.62 213 LYS A C 1
ATOM 1736 O O . LYS A 1 213 ? -2.863 -1.953 9.787 1.00 97.62 213 LYS A O 1
ATOM 1741 N N . GLU A 1 214 ? -4.394 -3.108 10.941 1.00 97.69 214 GLU A N 1
ATOM 1742 C CA . GLU A 1 214 ? -4.279 -4.346 10.159 1.00 97.69 214 GLU A CA 1
ATOM 1743 C C . GLU A 1 214 ? -4.743 -4.138 8.709 1.00 97.69 214 GLU A C 1
ATOM 1745 O O . GLU A 1 214 ? -4.048 -4.540 7.776 1.00 97.69 214 GLU A O 1
ATOM 1750 N N . ASN A 1 215 ? -5.861 -3.431 8.505 1.00 97.12 215 ASN A N 1
ATOM 1751 C CA . ASN A 1 215 ? -6.342 -3.059 7.171 1.00 97.12 215 ASN A CA 1
ATOM 1752 C C . ASN A 1 215 ? -5.374 -2.117 6.435 1.00 97.12 215 ASN A C 1
ATOM 1754 O O . ASN A 1 215 ? -5.130 -2.294 5.240 1.00 97.12 215 ASN A O 1
ATOM 1758 N N . ASP A 1 216 ? -4.795 -1.136 7.130 1.00 96.81 216 ASP A N 1
ATOM 1759 C CA . ASP A 1 216 ? -3.828 -0.213 6.529 1.00 96.81 216 ASP A CA 1
ATOM 1760 C C . ASP A 1 216 ? -2.494 -0.910 6.204 1.00 96.81 216 ASP A C 1
ATOM 1762 O O . ASP A 1 216 ? -1.969 -0.734 5.106 1.00 96.81 216 ASP A O 1
ATOM 1766 N N . LEU A 1 217 ? -2.004 -1.814 7.062 1.00 97.12 217 LEU A N 1
ATOM 1767 C CA . LEU A 1 217 ? -0.847 -2.673 6.768 1.00 97.12 217 LEU A CA 1
ATOM 1768 C C . LEU A 1 217 ? -1.096 -3.616 5.578 1.00 97.12 217 LEU A C 1
ATOM 1770 O O . LEU A 1 217 ? -0.190 -3.835 4.772 1.00 97.12 217 LEU A O 1
ATOM 1774 N N . ALA A 1 218 ? -2.315 -4.145 5.425 1.00 97.38 218 ALA A N 1
ATOM 1775 C CA . ALA A 1 218 ? -2.689 -4.967 4.273 1.00 97.38 218 ALA A CA 1
ATOM 1776 C C . ALA A 1 218 ? -2.700 -4.162 2.958 1.00 97.38 218 ALA A C 1
ATOM 1778 O O . ALA A 1 218 ? -2.232 -4.655 1.927 1.00 97.38 218 ALA A O 1
ATOM 1779 N N . ARG A 1 219 ? -3.164 -2.902 2.990 1.00 97.38 219 ARG A N 1
ATOM 1780 C CA . ARG A 1 219 ? -3.077 -1.964 1.853 1.00 97.38 219 ARG A CA 1
ATOM 1781 C C . ARG A 1 219 ? -1.622 -1.667 1.487 1.00 97.38 219 ARG A C 1
ATOM 1783 O O . ARG A 1 219 ? -1.260 -1.746 0.314 1.00 97.38 219 ARG A O 1
ATOM 1790 N N . ASP A 1 220 ? -0.787 -1.403 2.487 1.00 97.75 220 ASP A N 1
ATOM 1791 C CA . ASP A 1 220 ? 0.650 -1.157 2.344 1.00 97.75 220 ASP A CA 1
ATOM 1792 C C . ASP A 1 220 ? 1.389 -2.348 1.710 1.00 97.75 220 ASP A C 1
ATOM 1794 O O . ASP A 1 220 ? 2.231 -2.173 0.825 1.00 97.75 220 ASP A O 1
ATOM 1798 N N . ALA A 1 221 ? 1.064 -3.572 2.137 1.00 97.56 221 ALA A N 1
ATOM 1799 C CA . ALA A 1 221 ? 1.610 -4.801 1.566 1.00 97.56 221 ALA A CA 1
ATOM 1800 C C . ALA A 1 221 ? 1.182 -4.986 0.099 1.00 97.56 221 ALA A C 1
ATOM 1802 O O . ALA A 1 221 ? 2.020 -5.271 -0.759 1.00 97.56 221 ALA A O 1
ATOM 1803 N N . ALA A 1 222 ? -0.096 -4.751 -0.215 1.00 97.56 222 ALA A N 1
ATOM 1804 C CA . ALA A 1 222 ? -0.608 -4.815 -1.583 1.00 97.56 222 ALA A CA 1
ATOM 1805 C C . ALA A 1 222 ? 0.011 -3.743 -2.504 1.00 97.56 222 ALA A C 1
ATOM 1807 O O . ALA A 1 222 ? 0.257 -4.014 -3.680 1.00 97.56 222 ALA A O 1
ATOM 1808 N N . ALA A 1 223 ? 0.302 -2.546 -1.986 1.00 96.81 223 ALA A N 1
ATOM 1809 C CA . ALA A 1 223 ? 1.008 -1.497 -2.721 1.00 96.81 223 ALA A CA 1
ATOM 1810 C C . ALA A 1 223 ? 2.472 -1.882 -3.006 1.00 96.81 223 ALA A C 1
ATOM 1812 O O . ALA A 1 223 ? 2.922 -1.791 -4.149 1.00 96.81 223 ALA A O 1
ATOM 1813 N N . LYS A 1 224 ? 3.196 -2.396 -2.001 1.00 97.19 224 LYS A N 1
ATOM 1814 C CA . LYS A 1 224 ? 4.583 -2.878 -2.152 1.00 97.19 224 LYS A CA 1
ATOM 1815 C C . LYS A 1 224 ? 4.690 -4.026 -3.163 1.00 97.19 224 LYS A C 1
ATOM 1817 O O . LYS A 1 224 ? 5.613 -4.037 -3.972 1.00 97.19 224 LYS A O 1
ATOM 1822 N N . GLU A 1 225 ? 3.721 -4.941 -3.186 1.00 97.62 225 GLU A N 1
ATOM 1823 C CA . GLU A 1 225 ? 3.685 -6.048 -4.152 1.00 97.62 225 GLU A CA 1
ATOM 1824 C C . GLU A 1 225 ? 3.363 -5.596 -5.593 1.00 97.62 225 GLU A C 1
ATOM 1826 O O . GLU A 1 225 ? 3.810 -6.238 -6.545 1.00 97.62 225 GLU A O 1
ATOM 1831 N N . LYS A 1 226 ? 2.650 -4.474 -5.791 1.00 97.56 226 LYS A N 1
ATOM 1832 C CA . LYS A 1 226 ? 2.519 -3.841 -7.121 1.00 97.56 226 LYS A CA 1
ATOM 1833 C C . LYS A 1 226 ? 3.849 -3.249 -7.587 1.00 97.56 226 LYS A C 1
ATOM 1835 O O . LYS A 1 226 ? 4.328 -3.626 -8.653 1.00 97.56 226 LYS A O 1
ATOM 1840 N N . ILE A 1 227 ? 4.481 -2.423 -6.748 1.00 97.88 227 ILE A N 1
ATOM 1841 C CA . ILE A 1 227 ? 5.778 -1.785 -7.040 1.00 97.88 227 ILE A CA 1
ATOM 1842 C C . ILE A 1 227 ? 6.846 -2.845 -7.359 1.00 97.88 227 ILE A C 1
ATOM 1844 O O . ILE A 1 227 ? 7.620 -2.695 -8.301 1.00 97.88 227 ILE A O 1
ATOM 1848 N N . LYS A 1 228 ? 6.857 -3.966 -6.627 1.00 98.06 228 LYS A N 1
ATOM 1849 C CA . LYS A 1 228 ? 7.749 -5.103 -6.897 1.00 98.06 228 LYS A CA 1
ATOM 1850 C C . LYS A 1 228 ? 7.532 -5.705 -8.293 1.00 98.06 228 LYS A C 1
ATOM 1852 O O . LYS A 1 228 ? 8.509 -5.919 -9.006 1.00 98.06 228 LYS A O 1
ATOM 1857 N N . LYS A 1 229 ? 6.281 -5.934 -8.711 1.00 97.62 229 LYS A N 1
ATOM 1858 C CA . LYS A 1 229 ? 5.955 -6.435 -10.063 1.00 97.62 229 LYS A CA 1
ATOM 1859 C C . LYS A 1 229 ? 6.316 -5.442 -11.173 1.00 97.62 229 LYS A C 1
ATOM 1861 O O . LYS A 1 229 ? 6.713 -5.861 -12.259 1.00 97.62 229 LYS A O 1
ATOM 1866 N N . GLU A 1 230 ? 6.190 -4.144 -10.912 1.00 97.31 230 GLU A N 1
ATOM 1867 C CA . GLU A 1 230 ? 6.599 -3.081 -11.839 1.00 97.31 230 GLU A CA 1
ATOM 1868 C C . GLU A 1 230 ? 8.128 -3.076 -12.012 1.00 97.31 230 GLU A C 1
ATOM 1870 O O . GLU A 1 230 ? 8.613 -3.212 -13.134 1.00 97.31 230 GLU A O 1
ATOM 1875 N N . LEU A 1 231 ? 8.892 -3.099 -10.914 1.00 96.75 231 LEU A N 1
ATOM 1876 C CA . LEU A 1 231 ? 10.356 -3.223 -10.945 1.00 96.75 231 LEU A CA 1
ATOM 1877 C C . LEU A 1 231 ? 10.839 -4.519 -11.626 1.00 96.75 231 LEU A C 1
ATOM 1879 O O . LEU A 1 231 ? 11.808 -4.490 -12.384 1.00 96.75 231 LEU A O 1
ATOM 1883 N N . GLU A 1 232 ? 10.171 -5.655 -11.403 1.00 97.75 232 GLU A N 1
ATOM 1884 C CA . GLU A 1 232 ? 10.475 -6.928 -12.082 1.00 97.75 232 GLU A CA 1
ATOM 1885 C C . GLU A 1 232 ? 10.248 -6.846 -13.603 1.00 97.75 232 GLU A C 1
ATOM 1887 O O . GLU A 1 232 ? 11.047 -7.377 -14.385 1.00 97.75 232 GLU A O 1
ATOM 1892 N N . LYS A 1 233 ? 9.188 -6.153 -14.038 1.00 97.88 233 LYS A N 1
ATOM 1893 C CA . LYS A 1 233 ? 8.899 -5.897 -15.455 1.00 97.88 233 LYS A CA 1
ATOM 1894 C C . LYS A 1 233 ? 9.941 -4.970 -16.079 1.00 97.88 233 LYS A C 1
ATOM 1896 O O . LYS A 1 233 ? 10.426 -5.261 -17.173 1.00 97.88 233 LYS A O 1
ATOM 1901 N N . ASP A 1 234 ? 10.302 -3.892 -15.400 1.00 97.50 234 ASP A N 1
ATOM 1902 C CA . ASP A 1 234 ? 11.190 -2.874 -15.959 1.00 97.50 234 ASP A CA 1
ATOM 1903 C C . ASP A 1 234 ? 12.640 -3.389 -16.029 1.00 97.50 234 ASP A C 1
ATOM 1905 O O . ASP A 1 234 ? 13.280 -3.270 -17.074 1.00 97.50 234 ASP A O 1
ATOM 1909 N N . GLN A 1 235 ? 13.112 -4.135 -15.018 1.00 97.00 235 GLN A N 1
ATOM 1910 C CA . GLN A 1 235 ? 14.380 -4.883 -15.098 1.00 97.00 235 GLN A CA 1
ATOM 1911 C C . GLN A 1 235 ? 14.410 -5.905 -16.245 1.00 97.00 235 GLN A C 1
ATOM 1913 O O . GLN A 1 235 ? 15.480 -6.208 -16.780 1.00 97.00 235 GLN A O 1
ATOM 1918 N N . LYS A 1 236 ? 13.264 -6.493 -16.612 1.00 97.69 236 LYS A N 1
ATOM 1919 C CA . LYS A 1 236 ? 13.180 -7.390 -17.772 1.00 97.69 236 LYS A CA 1
ATOM 1920 C C . LYS A 1 236 ? 13.296 -6.602 -19.080 1.00 97.69 236 LYS A C 1
ATOM 1922 O O . LYS A 1 236 ? 14.032 -7.036 -19.964 1.00 97.69 236 LYS A O 1
ATOM 1927 N N . GLN A 1 237 ? 12.621 -5.457 -19.192 1.00 97.31 237 GLN A N 1
ATOM 1928 C CA . GLN A 1 237 ? 12.721 -4.580 -20.363 1.00 97.31 2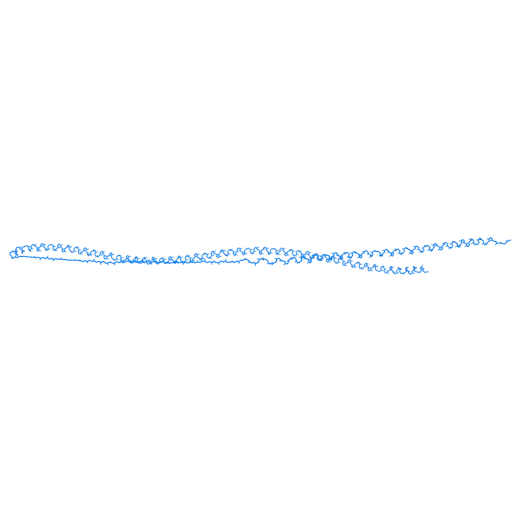37 GLN A CA 1
ATOM 1929 C C . GLN A 1 237 ? 14.152 -4.062 -20.558 1.00 97.31 237 GLN A C 1
ATOM 1931 O O . GLN A 1 237 ? 14.684 -4.182 -21.662 1.00 97.31 237 GLN A O 1
ATOM 1936 N N . GLU A 1 238 ? 14.817 -3.616 -19.489 1.00 97.38 238 GLU A N 1
ATOM 1937 C CA . GLU A 1 238 ? 16.219 -3.183 -19.526 1.00 97.38 238 GLU A CA 1
ATOM 1938 C C . GLU A 1 238 ? 17.144 -4.305 -20.033 1.00 97.38 238 GLU A C 1
ATOM 1940 O O . GLU A 1 238 ? 17.931 -4.099 -20.954 1.00 97.38 238 GLU A O 1
ATOM 1945 N N . LYS A 1 239 ? 17.001 -5.535 -19.517 1.00 97.31 239 LYS A N 1
ATOM 1946 C CA . LYS A 1 239 ? 17.788 -6.704 -19.965 1.00 97.31 239 LYS A CA 1
ATOM 1947 C C . LYS A 1 239 ? 17.510 -7.102 -21.419 1.00 97.31 239 LYS A C 1
ATOM 1949 O O . LYS A 1 239 ? 18.386 -7.663 -22.079 1.00 97.31 239 LYS A O 1
ATOM 1954 N N . GLU A 1 240 ? 16.310 -6.847 -21.937 1.00 97.44 240 GLU A N 1
ATOM 1955 C CA . GLU A 1 240 ? 15.993 -7.039 -23.358 1.00 97.44 240 GLU A CA 1
ATOM 1956 C C . GLU A 1 240 ? 16.567 -5.919 -24.239 1.00 97.44 240 GLU A C 1
ATOM 1958 O O . GLU A 1 240 ? 16.969 -6.185 -25.373 1.00 97.44 240 GLU A O 1
ATOM 1963 N N . GLU A 1 241 ? 16.649 -4.687 -23.739 1.00 97.88 241 GLU A N 1
ATOM 1964 C CA . GLU A 1 241 ? 17.278 -3.559 -24.432 1.00 97.88 241 GLU A CA 1
ATOM 1965 C C . GLU A 1 241 ? 18.809 -3.658 -24.451 1.00 97.88 241 GLU A C 1
ATOM 1967 O O . GLU A 1 241 ? 19.411 -3.521 -25.517 1.00 97.88 241 GLU A O 1
ATOM 1972 N N . GLN A 1 242 ? 19.442 -4.011 -23.329 1.00 96.31 242 GLN A N 1
ATOM 1973 C CA . GLN A 1 242 ? 20.880 -4.291 -23.250 1.00 96.31 242 GLN A CA 1
ATOM 1974 C C . GLN A 1 242 ? 21.297 -5.318 -24.319 1.00 96.31 242 GLN A C 1
ATOM 1976 O O . GLN A 1 242 ? 22.193 -5.042 -25.116 1.00 96.31 242 GLN A O 1
ATOM 1981 N N . LYS A 1 243 ? 20.565 -6.435 -24.450 1.00 97.38 243 LYS A N 1
ATOM 1982 C CA . LYS A 1 243 ? 20.803 -7.454 -25.494 1.00 97.38 243 LYS A CA 1
ATOM 1983 C C . LYS A 1 243 ? 20.642 -6.923 -26.924 1.00 97.38 243 LYS A C 1
ATOM 1985 O O . LYS A 1 243 ? 21.419 -7.297 -27.805 1.00 97.38 243 LYS A O 1
ATOM 1990 N N . LYS A 1 244 ? 19.655 -6.055 -27.184 1.00 96.81 244 LYS A N 1
ATOM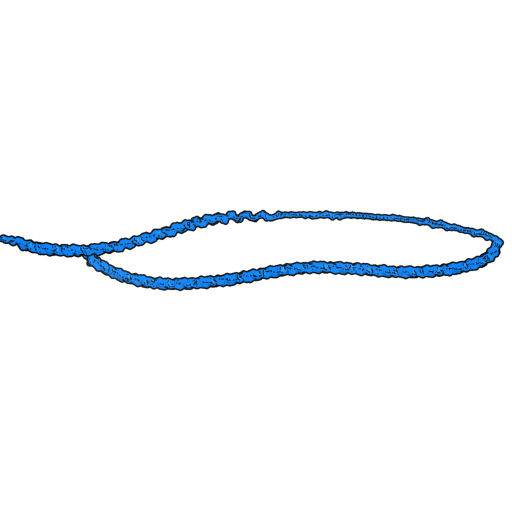 1991 C CA . LYS A 1 244 ? 19.483 -5.401 -28.500 1.00 96.81 244 LYS A CA 1
ATOM 1992 C C . LYS A 1 244 ? 20.672 -4.489 -28.812 1.00 96.81 244 LYS A C 1
ATOM 1994 O O . LYS A 1 244 ? 21.193 -4.530 -29.927 1.00 96.81 244 LYS A O 1
ATOM 1999 N N . ASN A 1 245 ? 21.139 -3.729 -27.824 1.00 95.38 245 ASN A N 1
ATOM 2000 C CA . ASN A 1 245 ? 22.272 -2.814 -27.951 1.00 95.38 245 ASN A CA 1
ATOM 2001 C C . ASN A 1 245 ? 23.606 -3.561 -28.135 1.00 95.38 245 ASN A C 1
ATOM 2003 O O . ASN A 1 245 ? 24.414 -3.169 -28.978 1.00 95.38 245 ASN A O 1
ATOM 2007 N N . GLU A 1 246 ? 23.817 -4.686 -27.447 1.00 96.69 246 GLU A N 1
ATOM 2008 C CA . GLU A 1 246 ? 24.956 -5.588 -27.675 1.00 96.69 246 GLU A CA 1
ATOM 2009 C C . GLU A 1 246 ? 24.947 -6.180 -29.091 1.00 96.69 246 GLU A C 1
ATOM 2011 O O . GLU A 1 246 ? 25.955 -6.106 -29.800 1.00 96.69 246 GLU A O 1
ATOM 2016 N N . ALA A 1 247 ? 23.802 -6.699 -29.550 1.00 96.00 247 ALA A N 1
ATOM 2017 C CA . ALA A 1 247 ? 23.653 -7.231 -30.905 1.00 96.00 247 ALA A CA 1
ATOM 2018 C C . ALA A 1 247 ? 23.871 -6.150 -31.983 1.00 96.00 247 ALA A C 1
ATOM 2020 O O . ALA A 1 247 ? 24.529 -6.399 -32.999 1.00 96.00 247 ALA A O 1
ATOM 2021 N N . MET A 1 248 ? 23.382 -4.926 -31.754 1.00 96.56 248 MET A N 1
ATOM 2022 C CA . MET A 1 248 ? 23.625 -3.779 -32.631 1.00 96.56 248 MET A CA 1
ATOM 2023 C C . MET A 1 248 ? 25.109 -3.386 -32.654 1.00 96.56 248 MET A C 1
ATOM 2025 O O . MET A 1 248 ? 25.667 -3.192 -33.735 1.00 96.56 248 MET A O 1
ATOM 2029 N N . LYS A 1 249 ? 25.778 -3.342 -31.496 1.00 94.94 249 LYS A N 1
ATOM 2030 C CA . LYS A 1 249 ? 27.220 -3.072 -31.381 1.00 94.94 249 LYS A CA 1
ATOM 2031 C C . LYS A 1 249 ? 28.055 -4.127 -32.114 1.00 94.94 249 LYS A C 1
ATOM 2033 O O . LYS A 1 249 ? 28.963 -3.767 -32.861 1.00 94.94 249 LYS A O 1
ATOM 2038 N N . ALA A 1 250 ? 27.713 -5.409 -31.979 1.00 95.19 250 ALA A N 1
ATOM 2039 C CA . ALA A 1 250 ? 28.359 -6.501 -32.710 1.00 95.19 250 ALA A CA 1
ATOM 2040 C C . ALA A 1 250 ? 28.157 -6.380 -34.234 1.00 95.19 250 ALA A C 1
ATOM 2042 O O . ALA A 1 250 ? 29.115 -6.512 -35.002 1.00 95.19 250 ALA A O 1
ATOM 2043 N N . ARG A 1 251 ? 26.938 -6.049 -34.686 1.00 96.44 251 ARG A N 1
ATOM 2044 C CA . ARG A 1 251 ? 26.628 -5.802 -36.106 1.00 96.44 251 ARG A CA 1
ATOM 2045 C C . ARG A 1 251 ? 27.422 -4.622 -36.673 1.00 96.44 251 ARG A C 1
ATOM 2047 O O . ARG A 1 251 ? 27.990 -4.747 -37.757 1.00 96.44 251 ARG A O 1
ATOM 2054 N N . LEU A 1 252 ? 27.498 -3.507 -35.946 1.00 93.75 252 LEU A N 1
ATOM 2055 C CA . LEU A 1 252 ? 28.284 -2.334 -36.341 1.00 93.75 252 LEU A CA 1
ATOM 2056 C C . LEU A 1 252 ? 29.785 -2.653 -36.388 1.00 93.75 252 LEU A C 1
ATOM 2058 O O . LEU A 1 252 ? 30.451 -2.292 -37.355 1.00 93.75 252 LEU A O 1
ATOM 2062 N N . GLN A 1 253 ? 30.318 -3.397 -35.414 1.00 95.06 253 GLN A N 1
ATOM 2063 C CA . GLN A 1 253 ? 31.724 -3.814 -35.427 1.00 95.06 253 GLN A CA 1
ATOM 2064 C C . GLN A 1 253 ? 32.048 -4.737 -36.612 1.00 95.06 253 GLN A C 1
ATOM 2066 O O . GLN A 1 253 ? 33.108 -4.598 -37.226 1.00 95.06 253 GLN A O 1
ATOM 2071 N N . SER A 1 254 ? 31.127 -5.633 -36.980 1.00 94.19 254 SER A N 1
ATOM 2072 C CA . SER A 1 254 ? 31.239 -6.464 -38.186 1.00 94.19 254 SER A CA 1
ATOM 2073 C C . SER A 1 254 ? 31.282 -5.610 -39.463 1.00 94.19 254 SER A C 1
ATOM 2075 O O . SER A 1 254 ? 32.175 -5.783 -40.293 1.00 94.19 254 SER A O 1
ATOM 2077 N N . GLN A 1 255 ? 30.402 -4.607 -39.584 1.00 95.38 255 GLN A N 1
ATOM 2078 C CA . GLN A 1 255 ? 30.403 -3.663 -40.712 1.00 95.38 255 GLN A CA 1
ATOM 2079 C C . GLN A 1 255 ? 31.689 -2.821 -40.785 1.00 95.38 255 GLN A C 1
ATOM 2081 O O . GLN A 1 255 ? 32.242 -2.649 -41.871 1.00 95.38 255 GLN A O 1
ATOM 2086 N N . ILE A 1 256 ? 32.204 -2.346 -39.645 1.00 92.62 256 ILE A N 1
ATOM 2087 C CA . ILE A 1 256 ? 33.489 -1.631 -39.556 1.00 92.62 256 ILE A CA 1
ATOM 2088 C C . ILE A 1 256 ? 34.640 -2.529 -40.024 1.00 92.62 256 ILE A C 1
ATOM 2090 O O . ILE A 1 256 ? 35.495 -2.084 -40.790 1.00 92.62 256 ILE A O 1
ATOM 2094 N N . ASN A 1 257 ? 34.661 -3.797 -39.607 1.00 93.75 257 ASN A N 1
ATOM 2095 C CA . ASN A 1 257 ? 35.693 -4.747 -40.018 1.00 93.75 257 ASN A CA 1
ATOM 2096 C C . ASN A 1 257 ? 35.614 -5.050 -41.524 1.00 93.75 257 ASN A C 1
ATOM 2098 O O . ASN A 1 257 ? 36.637 -4.994 -42.202 1.00 93.75 257 ASN A O 1
ATOM 2102 N N . ALA A 1 258 ? 34.415 -5.264 -42.074 1.00 92.38 258 ALA A N 1
ATOM 2103 C CA . ALA A 1 258 ? 34.219 -5.449 -43.513 1.00 92.38 258 ALA A CA 1
ATOM 2104 C C . ALA A 1 258 ? 34.700 -4.231 -44.326 1.00 92.38 258 ALA A C 1
ATOM 2106 O O . ALA A 1 258 ? 35.444 -4.390 -45.295 1.00 92.38 258 ALA A O 1
ATOM 2107 N N . LYS A 1 259 ? 34.362 -3.007 -43.892 1.00 92.19 259 LYS A N 1
ATOM 2108 C CA . LYS A 1 259 ? 34.815 -1.767 -44.546 1.00 92.19 259 LYS A CA 1
ATOM 2109 C C . LYS A 1 259 ? 36.324 -1.532 -44.422 1.00 92.19 259 LYS A C 1
ATOM 2111 O O . LYS A 1 259 ? 36.920 -0.995 -45.351 1.00 92.19 259 LYS A O 1
ATOM 2116 N N . ARG A 1 260 ? 36.968 -1.979 -43.336 1.00 92.62 260 ARG A N 1
ATOM 2117 C CA . ARG A 1 260 ? 38.440 -1.996 -43.221 1.00 92.62 260 ARG A CA 1
ATOM 2118 C C . ARG A 1 260 ? 39.075 -2.945 -44.240 1.00 92.62 260 ARG A C 1
ATOM 2120 O O . ARG A 1 260 ? 40.018 -2.542 -44.912 1.00 92.62 260 ARG A O 1
ATOM 2127 N N . THR A 1 261 ? 38.543 -4.156 -44.407 1.00 93.75 261 THR A N 1
ATOM 2128 C CA . THR A 1 261 ? 39.025 -5.116 -45.418 1.00 93.75 261 THR A CA 1
ATOM 2129 C C . THR A 1 261 ? 38.852 -4.576 -46.841 1.00 93.75 261 THR A C 1
ATOM 2131 O O . THR A 1 261 ? 39.787 -4.620 -47.638 1.00 93.75 261 THR A O 1
ATOM 2134 N N . GLU A 1 262 ? 37.700 -3.977 -47.150 1.00 94.50 262 GLU A N 1
ATOM 2135 C CA . GLU A 1 262 ? 37.442 -3.297 -48.429 1.00 94.50 262 GLU A CA 1
ATOM 2136 C C . GLU A 1 262 ? 38.444 -2.156 -48.688 1.00 94.50 262 GLU A C 1
ATOM 2138 O O . GLU A 1 262 ? 39.025 -2.079 -49.769 1.00 94.50 262 GLU A O 1
ATOM 2143 N N . MET A 1 263 ? 38.722 -1.323 -47.679 1.00 93.38 263 MET A N 1
ATOM 2144 C CA . MET A 1 263 ? 39.720 -0.249 -47.757 1.00 93.38 263 MET A CA 1
ATOM 2145 C C . MET A 1 263 ? 41.144 -0.780 -47.996 1.00 93.38 263 MET A C 1
ATOM 2147 O O . MET A 1 263 ? 41.882 -0.193 -48.785 1.00 93.38 263 MET A O 1
ATOM 2151 N N . ILE A 1 264 ? 41.524 -1.905 -47.379 1.00 93.56 264 ILE A N 1
ATOM 2152 C CA . ILE A 1 264 ? 42.821 -2.567 -47.611 1.00 93.56 264 ILE A CA 1
ATOM 2153 C C . ILE A 1 264 ? 42.920 -3.077 -49.058 1.00 93.56 264 ILE A C 1
ATOM 2155 O O . ILE A 1 264 ? 43.933 -2.847 -49.721 1.00 93.56 264 ILE A O 1
ATOM 2159 N N . HIS A 1 265 ? 41.865 -3.705 -49.589 1.00 93.62 265 HIS A N 1
ATOM 2160 C CA . HIS A 1 265 ? 41.832 -4.127 -50.994 1.00 93.62 265 HIS A CA 1
ATOM 2161 C C . HIS A 1 265 ? 41.894 -2.940 -51.966 1.00 93.62 265 HIS A C 1
ATOM 2163 O O . HIS A 1 265 ? 42.582 -3.025 -52.984 1.00 93.62 265 HIS A O 1
ATOM 2169 N N . LEU A 1 266 ? 41.217 -1.827 -51.662 1.00 92.56 266 LEU A N 1
ATOM 2170 C CA . LEU A 1 266 ? 41.294 -0.603 -52.463 1.00 92.56 266 LEU A CA 1
ATOM 2171 C C . LEU A 1 266 ? 42.706 -0.001 -52.441 1.00 92.56 266 LEU A C 1
ATOM 2173 O O . LEU A 1 266 ? 43.241 0.285 -53.507 1.00 92.56 266 LEU A O 1
ATOM 2177 N N . ALA A 1 267 ? 43.351 0.101 -51.275 1.00 90.69 267 ALA A N 1
ATOM 2178 C CA . ALA A 1 267 ? 44.731 0.579 -51.163 1.00 90.69 267 ALA A CA 1
ATOM 2179 C C . ALA A 1 267 ? 45.723 -0.299 -51.953 1.00 90.69 267 ALA A C 1
ATOM 2181 O O . ALA A 1 267 ? 46.582 0.222 -52.667 1.00 90.69 267 ALA A O 1
ATOM 2182 N N . GLY A 1 268 ? 45.564 -1.627 -51.901 1.00 93.81 268 GLY A N 1
ATOM 2183 C CA . GLY A 1 268 ? 46.354 -2.560 -52.712 1.00 93.81 268 GLY A CA 1
ATOM 2184 C C . GLY A 1 268 ? 46.150 -2.371 -54.221 1.00 93.81 268 GLY A C 1
ATOM 2185 O O . GLY A 1 268 ? 47.119 -2.387 -54.980 1.00 93.81 268 GLY A O 1
ATOM 2186 N N . ARG A 1 269 ? 44.907 -2.124 -54.663 1.00 95.19 269 ARG A N 1
ATOM 2187 C CA . ARG A 1 269 ? 44.598 -1.801 -56.068 1.00 95.19 269 ARG A CA 1
ATOM 2188 C C . ARG A 1 269 ? 45.213 -0.469 -56.497 1.00 95.19 269 ARG A C 1
ATOM 2190 O O . ARG A 1 269 ? 45.810 -0.424 -57.567 1.00 95.19 269 ARG A O 1
ATOM 2197 N N . THR A 1 270 ? 45.133 0.574 -55.668 1.00 91.31 270 THR A N 1
ATOM 2198 C CA . THR A 1 270 ? 45.783 1.869 -55.934 1.00 91.31 270 THR A CA 1
ATOM 2199 C C . THR A 1 270 ? 47.293 1.704 -56.090 1.00 91.31 270 THR A C 1
ATOM 2201 O O . THR A 1 270 ? 47.835 2.128 -57.103 1.00 91.31 270 THR A O 1
ATOM 2204 N N . SER A 1 271 ? 47.963 0.991 -55.177 1.00 95.31 271 SER A N 1
ATOM 2205 C CA . SER A 1 271 ? 49.415 0.763 -55.264 1.00 95.31 271 SER A CA 1
ATOM 2206 C C . SER A 1 271 ? 49.843 -0.022 -56.512 1.00 95.31 271 SER A C 1
ATOM 2208 O O . SER A 1 271 ? 50.965 0.136 -56.991 1.00 95.31 271 SER A O 1
ATOM 2210 N N . ASN A 1 272 ? 48.977 -0.874 -57.065 1.00 94.25 272 ASN A N 1
ATOM 2211 C CA . ASN A 1 272 ? 49.258 -1.548 -58.335 1.00 94.25 272 ASN A CA 1
ATOM 2212 C C . ASN A 1 272 ? 49.039 -0.616 -59.535 1.00 94.25 272 ASN A C 1
ATOM 2214 O O . ASN A 1 272 ? 49.927 -0.525 -60.378 1.00 94.25 272 ASN A O 1
ATOM 2218 N N . LEU A 1 273 ? 47.950 0.160 -59.551 1.00 93.38 273 LEU A N 1
ATOM 2219 C CA . LEU A 1 273 ? 47.712 1.193 -60.567 1.00 93.38 273 LEU A CA 1
ATOM 2220 C C . LEU A 1 273 ? 48.826 2.255 -60.590 1.00 93.38 273 LEU A C 1
ATOM 2222 O O . LEU A 1 273 ? 49.221 2.702 -61.659 1.00 93.38 273 LEU A O 1
ATOM 2226 N N . GLU A 1 274 ? 49.390 2.627 -59.439 1.00 92.25 274 GLU A N 1
ATOM 2227 C CA . GLU A 1 274 ? 50.548 3.529 -59.348 1.00 92.25 274 GLU A CA 1
ATOM 2228 C C . GLU A 1 274 ? 51.797 2.947 -60.034 1.00 92.25 274 GLU A C 1
ATOM 2230 O O . GLU A 1 274 ? 52.498 3.670 -60.744 1.00 92.25 274 GLU A O 1
ATOM 2235 N N . LYS A 1 275 ? 52.058 1.640 -59.875 1.00 94.88 275 LYS A N 1
ATOM 2236 C CA . LYS A 1 275 ? 53.168 0.936 -60.550 1.00 94.88 275 LYS A CA 1
ATO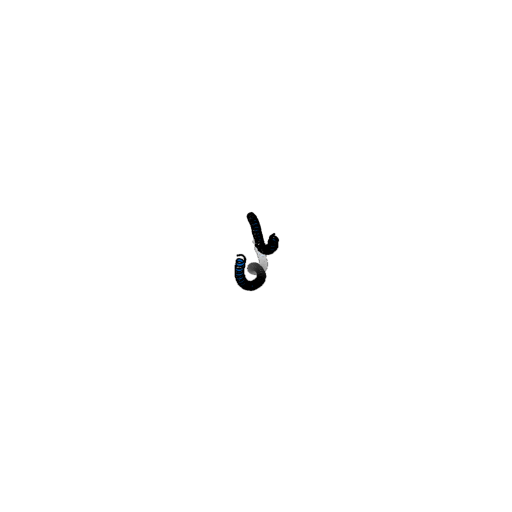M 2237 C C . LYS A 1 275 ? 52.924 0.803 -62.051 1.00 94.88 275 LYS A C 1
ATOM 2239 O O . LYS A 1 275 ? 53.861 0.961 -62.828 1.00 94.88 275 LYS A O 1
ATOM 2244 N N . GLU A 1 276 ? 51.683 0.542 -62.458 1.00 95.12 276 GLU A N 1
ATOM 2245 C CA . GLU A 1 276 ? 51.275 0.503 -63.866 1.00 95.12 276 GLU A CA 1
ATOM 2246 C C . GLU A 1 276 ? 51.453 1.884 -64.513 1.00 95.12 276 GLU A C 1
ATOM 2248 O O . GLU A 1 276 ? 52.163 2.000 -65.505 1.00 95.12 276 GLU A O 1
ATOM 2253 N N . ILE A 1 277 ? 50.950 2.955 -63.893 1.00 92.38 277 ILE A N 1
ATOM 2254 C CA . ILE A 1 277 ? 51.146 4.346 -64.338 1.00 92.38 277 ILE A CA 1
ATOM 2255 C C . ILE A 1 277 ? 52.637 4.716 -64.416 1.00 92.38 277 ILE A C 1
ATOM 2257 O O . ILE A 1 277 ? 53.052 5.448 -65.313 1.00 92.38 277 ILE A O 1
ATOM 2261 N N . GLU A 1 278 ? 53.463 4.234 -63.489 1.00 95.50 278 GLU A N 1
ATOM 2262 C CA . GLU A 1 278 ? 54.908 4.470 -63.497 1.00 95.50 278 GLU A CA 1
ATOM 2263 C C . GLU A 1 278 ? 55.646 3.673 -64.591 1.00 95.50 278 GLU A C 1
ATOM 2265 O O . GLU A 1 278 ? 56.589 4.193 -65.190 1.00 95.50 278 GLU A O 1
ATOM 2270 N N . LYS A 1 279 ? 55.189 2.460 -64.926 1.00 95.75 279 LYS A N 1
ATOM 2271 C CA . LYS A 1 279 ? 55.640 1.705 -66.109 1.00 95.75 279 LYS A CA 1
ATOM 2272 C C . LYS A 1 279 ? 55.239 2.427 -67.402 1.00 95.75 279 LYS A C 1
ATOM 2274 O O . LYS A 1 279 ? 56.107 2.715 -68.225 1.00 95.75 279 LYS A O 1
ATOM 2279 N N . GLU A 1 280 ? 53.968 2.797 -67.543 1.00 92.94 280 GLU A N 1
ATOM 2280 C CA . GLU A 1 280 ? 53.440 3.521 -68.709 1.00 92.94 280 GLU A CA 1
ATOM 2281 C C . GLU A 1 280 ? 54.143 4.875 -68.905 1.00 92.94 280 GLU A C 1
ATOM 2283 O O . GLU A 1 280 ? 54.460 5.245 -70.031 1.00 92.94 280 GLU A O 1
ATOM 2288 N N . LYS A 1 281 ? 54.495 5.593 -67.828 1.00 93.69 281 LYS A N 1
ATOM 2289 C CA . LYS A 1 281 ? 55.326 6.812 -67.904 1.00 93.69 281 LYS A CA 1
ATOM 2290 C C . LYS A 1 281 ? 56.715 6.558 -68.494 1.00 93.69 281 LYS A C 1
ATOM 2292 O O . LYS A 1 281 ? 57.213 7.394 -69.250 1.00 93.69 281 LYS A O 1
ATOM 2297 N N . ARG A 1 282 ? 57.358 5.435 -68.160 1.00 93.69 282 ARG A N 1
ATOM 2298 C CA . ARG A 1 282 ? 58.685 5.069 -68.691 1.00 93.69 282 ARG A CA 1
ATOM 2299 C C . ARG A 1 282 ? 58.598 4.651 -70.152 1.00 93.69 282 ARG A C 1
ATOM 2301 O O . ARG A 1 282 ? 59.415 5.102 -70.949 1.00 93.69 282 ARG A O 1
ATOM 2308 N N . GLU A 1 283 ? 57.583 3.873 -70.517 1.00 94.81 283 GLU A N 1
ATOM 2309 C CA . GLU A 1 283 ? 57.317 3.497 -71.911 1.00 94.81 283 GLU A CA 1
ATOM 2310 C C . GLU A 1 283 ? 56.939 4.722 -72.754 1.00 94.81 283 GLU A C 1
ATOM 2312 O O . GLU A 1 283 ? 57.500 4.910 -73.831 1.00 94.81 283 GLU A O 1
ATOM 2317 N N . PHE A 1 284 ? 56.126 5.642 -72.228 1.00 92.12 284 PHE A N 1
ATOM 2318 C CA . PHE A 1 284 ? 55.857 6.939 -72.852 1.00 92.12 284 PHE A CA 1
ATOM 2319 C C . PHE A 1 284 ? 57.127 7.784 -73.008 1.00 92.12 284 PHE A C 1
ATOM 2321 O O . PHE A 1 284 ? 57.329 8.372 -74.062 1.00 92.12 284 PHE A O 1
ATOM 2328 N N . SER A 1 285 ? 58.014 7.826 -72.009 1.00 93.12 285 SER A N 1
ATOM 2329 C CA . SER A 1 285 ? 59.274 8.587 -72.090 1.00 93.12 285 SER A CA 1
ATOM 2330 C C . SER A 1 285 ? 60.245 7.986 -73.115 1.00 93.12 285 SER A C 1
ATOM 2332 O O . SER A 1 285 ? 60.927 8.718 -73.838 1.00 93.12 285 SER A O 1
ATOM 2334 N N . LEU A 1 286 ? 60.278 6.653 -73.230 1.00 91.56 286 LEU A N 1
ATOM 2335 C CA . LEU A 1 286 ? 61.013 5.934 -74.271 1.00 91.56 286 LEU A CA 1
ATOM 2336 C C . LEU A 1 286 ? 60.438 6.247 -75.661 1.00 91.56 286 LEU A C 1
ATOM 2338 O O . LEU A 1 286 ? 61.189 6.623 -76.560 1.00 91.56 286 LEU A O 1
ATOM 2342 N N . LEU A 1 287 ? 59.115 6.157 -75.821 1.00 91.06 287 LEU A N 1
ATOM 2343 C CA . LEU A 1 287 ? 58.401 6.492 -77.055 1.00 91.06 287 LEU A CA 1
ATOM 2344 C C . LEU A 1 287 ? 58.546 7.973 -77.420 1.00 91.06 287 LEU A C 1
ATOM 2346 O O . LEU A 1 287 ? 58.714 8.281 -78.591 1.00 91.06 287 LEU A O 1
ATOM 2350 N N . GLN A 1 288 ? 58.557 8.890 -76.453 1.00 89.94 288 GLN A N 1
ATOM 2351 C CA . GLN A 1 288 ? 58.819 10.313 -76.671 1.00 89.94 288 GLN A CA 1
ATOM 2352 C C . GLN A 1 288 ? 60.267 10.543 -77.121 1.00 89.94 288 GLN A C 1
ATOM 2354 O O . GLN A 1 288 ? 60.504 11.354 -78.010 1.00 89.94 288 GLN A O 1
ATOM 2359 N N . SER A 1 289 ? 61.228 9.795 -76.573 1.00 89.50 289 SER A N 1
ATOM 2360 C CA . SER A 1 289 ? 62.630 9.842 -77.010 1.00 89.50 289 SER A CA 1
ATOM 2361 C C . SER A 1 289 ? 62.811 9.270 -78.423 1.00 89.50 289 SER A C 1
ATOM 2363 O O . SER A 1 289 ? 63.584 9.803 -79.216 1.00 89.50 289 SER A O 1
ATOM 2365 N N . GLN A 1 290 ? 62.077 8.207 -78.773 1.00 89.75 290 GLN A N 1
ATOM 2366 C CA . GLN A 1 290 ? 62.019 7.667 -80.136 1.00 89.75 290 GLN A CA 1
ATOM 2367 C C . GLN A 1 290 ? 61.321 8.642 -81.092 1.00 89.75 290 GLN A C 1
ATOM 2369 O O . GLN A 1 290 ? 61.835 8.902 -82.172 1.00 89.75 290 GLN A O 1
ATOM 2374 N N . MET A 1 291 ? 60.209 9.251 -80.677 1.00 87.88 291 MET A N 1
ATOM 2375 C CA . MET A 1 291 ? 59.489 10.277 -81.431 1.00 87.88 291 MET A CA 1
ATOM 2376 C C . MET A 1 291 ? 60.353 11.518 -81.651 1.00 87.88 291 MET A C 1
ATOM 2378 O O . MET A 1 291 ? 60.299 12.082 -82.729 1.00 87.88 291 MET A O 1
ATOM 2382 N N . GLN A 1 292 ? 61.193 11.923 -80.693 1.00 89.19 292 GLN A N 1
ATOM 2383 C CA . GLN A 1 292 ? 62.143 13.025 -80.879 1.00 89.19 292 GLN A CA 1
ATOM 2384 C C . GLN A 1 292 ? 63.258 12.683 -81.875 1.00 89.19 292 GLN A C 1
ATOM 2386 O O . GLN A 1 292 ? 63.637 13.552 -82.657 1.00 89.19 292 GLN A O 1
ATOM 2391 N N . LYS A 1 293 ? 63.743 11.433 -81.905 1.00 84.31 293 LYS A N 1
ATOM 2392 C CA . LYS A 1 293 ? 64.657 10.960 -82.963 1.00 84.31 293 LYS A CA 1
ATOM 2393 C C . LYS A 1 293 ? 63.968 10.963 -84.326 1.00 84.31 293 LYS A C 1
ATOM 2395 O O . LYS A 1 293 ? 64.468 11.590 -85.248 1.00 84.31 293 LYS A O 1
ATOM 2400 N N . ILE A 1 294 ? 62.766 10.395 -84.414 1.00 77.88 294 ILE A N 1
ATOM 2401 C CA . ILE A 1 294 ? 61.952 10.376 -85.637 1.00 77.88 294 ILE A CA 1
ATOM 2402 C C . ILE A 1 294 ? 61.549 11.799 -86.063 1.00 77.88 294 ILE A C 1
ATOM 2404 O O . ILE A 1 294 ? 61.478 12.081 -87.250 1.00 77.88 294 ILE A O 1
ATOM 2408 N N . GLU A 1 295 ? 61.344 12.742 -85.141 1.00 81.31 295 GLU A N 1
ATOM 2409 C CA . GLU A 1 295 ? 61.147 14.161 -85.461 1.00 81.31 295 GLU A CA 1
ATOM 2410 C C . GLU A 1 295 ? 62.427 14.815 -85.984 1.00 81.31 295 GLU A C 1
ATOM 2412 O O . GLU A 1 295 ? 62.337 15.666 -86.863 1.00 81.31 295 GLU A O 1
ATOM 2417 N N . GLN A 1 296 ? 63.608 14.462 -85.470 1.00 78.00 296 GLN A N 1
ATOM 2418 C CA . GLN A 1 296 ? 64.887 14.934 -86.013 1.00 78.00 296 GLN A CA 1
ATOM 2419 C C . GLN A 1 296 ? 65.126 14.358 -87.416 1.00 78.00 296 GLN A C 1
ATOM 2421 O O . GLN A 1 296 ? 65.458 15.114 -88.326 1.00 78.00 296 GLN A O 1
ATOM 2426 N N . GLU A 1 297 ? 64.848 13.068 -87.615 1.00 74.25 297 GLU A N 1
ATOM 2427 C CA . GLU A 1 297 ? 64.859 12.385 -88.913 1.00 74.25 297 GLU A CA 1
ATOM 2428 C C . GLU A 1 297 ? 63.873 13.054 -89.891 1.00 74.25 297 GLU A C 1
ATOM 2430 O O . GLU A 1 297 ? 64.279 13.497 -90.962 1.00 74.25 297 GLU A O 1
ATOM 2435 N N . ILE A 1 298 ? 62.606 13.248 -89.506 1.00 70.69 298 ILE A N 1
ATOM 2436 C CA . ILE A 1 298 ? 61.583 13.937 -90.313 1.00 70.69 298 ILE A CA 1
ATOM 2437 C C . ILE A 1 298 ? 61.980 15.385 -90.612 1.00 70.69 298 ILE A C 1
ATOM 2439 O O . ILE A 1 298 ? 61.819 15.825 -91.747 1.00 70.69 298 ILE A O 1
ATOM 2443 N N . ARG A 1 299 ? 62.534 16.135 -89.651 1.00 75.25 299 ARG A N 1
ATOM 2444 C CA . ARG A 1 299 ? 63.043 17.494 -89.906 1.00 75.25 299 ARG A CA 1
ATOM 2445 C C . ARG A 1 299 ? 64.165 17.458 -90.949 1.00 75.25 299 ARG A C 1
ATOM 2447 O O . ARG A 1 299 ? 64.095 18.243 -91.887 1.00 75.25 299 ARG A O 1
ATOM 2454 N N . SER A 1 300 ? 65.089 16.496 -90.864 1.00 63.06 300 SER A N 1
ATOM 2455 C CA . SER A 1 300 ? 66.144 16.261 -91.871 1.00 63.06 300 SER A CA 1
ATOM 2456 C C . SER A 1 300 ? 65.661 15.678 -93.213 1.00 63.06 300 SER A C 1
ATOM 2458 O O . SER A 1 300 ? 66.450 15.558 -94.142 1.00 63.06 300 SER A O 1
ATOM 2460 N N . LEU A 1 301 ? 64.374 15.322 -93.324 1.00 55.72 301 LEU A N 1
ATOM 2461 C CA . LEU A 1 301 ? 63.684 14.937 -94.568 1.00 55.72 301 LEU A CA 1
ATOM 2462 C C . LEU A 1 301 ? 62.758 16.055 -95.100 1.00 55.72 301 LEU A C 1
ATOM 2464 O O . LEU A 1 301 ? 62.189 15.949 -96.194 1.00 55.72 301 LEU A O 1
ATOM 2468 N N . ILE A 1 302 ? 62.554 17.115 -94.311 1.00 55.38 302 ILE A N 1
ATOM 2469 C CA . ILE A 1 302 ? 61.774 18.303 -94.676 1.00 55.38 302 ILE A CA 1
ATOM 2470 C C . ILE A 1 302 ? 62.695 19.418 -95.185 1.00 55.38 302 ILE A C 1
ATOM 2472 O O . ILE A 1 302 ? 62.293 20.089 -96.139 1.00 55.38 302 ILE A O 1
ATOM 2476 N N . THR A 1 303 ? 63.881 19.576 -94.582 1.00 46.88 303 THR A N 1
ATOM 2477 C CA . THR A 1 303 ? 65.000 20.409 -95.066 1.00 46.88 303 THR A CA 1
ATOM 2478 C C . THR A 1 303 ? 65.729 19.760 -96.234 1.00 46.88 303 THR A C 1
ATOM 2480 O O . THR A 1 303 ? 65.885 20.449 -97.262 1.00 46.88 303 THR A O 1
#

Sequence (303 aa):
MLNTQNYKDIRDFDENARRLKEQALRDAEGAKKKLELQEQRRKQLKLNDRKTELEEIKSKIALKQRNLTGKENDLNLLKGEQLSVNKELEKLEETVPSDKSLNSGNAGKWNQASQAAEINRLTQHIDQEKGWIAREKEQTNKERLAEETKYAAEKKKIEEIAFRVAGKTAEIKRIEQEISTLNQEVARHEKEIQEIETRLNRGNTANARISQKENDLARDAAAKEKIKKELEKDQKQEKEEQKKNEAMKARLQSQINAKRTEMIHLAGRTSNLEKEIEKEKREFSLLQSQMQKIEQEIRSLIT